Protein AF-A0A3N4L565-F1 (afdb_monomer_lite)

pLDDT: mean 84.82, std 12.58, range [43.88, 97.5]

Sequence (286 aa):
MDVDSCIVQYEELSQDIFKTSIWQQIPGKMVWDAWAGNAWFSGEELAEAVKEVVARNVSAEEMDALKRKGTPLENAGLLDTNREVCKTFVVSVRKATNVTVRFRSYPNSTGRTDACAIWEAARATSAAPLYFPVMTIAGEQYFDGGLTSNNPIFRVKDELEDGLNSPAPRCVVSIGTGRIDQATGERGPWKRFAKWITGGYGMVGWTLLALATDTEAKHLEILTDENNSRFRQNYYRFNVVGNIGSIGLDEWKKLPVMRKETAAYLKEEGTVKWIKECAEKLVVKK

Foldseek 3Di:
DDPVVVLVLCLVLLCQFLPQDPQNPPPCSLLVCLVVQHARTELVSLLVSVLVVQVVPQDPVNVVVCVVVVHDSSQAALADPDPPDDKDWAWWAFPVPRDIDIQTNAAFLVRDHDNGGPSLRVSQQDQQRNHYDWGADPNTTIHHRLLPPLPVVVVVVCCCVRGVVHPADLAAETEDQADEDPVPDDPPLLLVVLCVSPVHDDPSSVSSVSSLPVNVVVVVCCVPPPVNVSNNVRYDYHHQYHCSSSQDPSPSVCVVVSVVSVVVSCPDPVNVVVVVVRVVSVPDDD

Organism: NCBI:txid1392247

Secondary structure (DSSP, 8-state):
--HHHHHHHHHHHHHHHT---GGGGSTTHHHHHHHHT--SS-HHHHHHHHHHHHHHH--HHHHHHHHHTT--GGG-BS----SSSPP-EEEEEETTTTEEEEEESS--TTS-----BHHHHHHHHT--TTTSPPEEETTEEEEETHHHHSSTHHHHHHIIIIIS-PPPPS-EEEE-S-B--TTT--SHHHHHHHHHHHTS--HHHHHHHHHHHHHHHHHHHHHH-GGGHHHHTTEEEE--BSGGGGS-TT-GGGHHHHHHHHHHHTTSHHHHHHHHHHHHHHH---

Structure (mmCIF, N/CA/C/O backbone):
data_AF-A0A3N4L565-F1
#
_entry.id   AF-A0A3N4L565-F1
#
loop_
_atom_site.group_PDB
_atom_site.id
_atom_site.type_symbol
_atom_site.label_atom_id
_atom_site.label_alt_id
_atom_site.label_comp_id
_atom_site.label_asym_id
_atom_site.label_entity_id
_atom_site.label_seq_id
_atom_site.pdbx_PDB_ins_code
_atom_site.Cartn_x
_atom_site.Cartn_y
_atom_site.Cartn_z
_atom_site.occupancy
_atom_site.B_iso_or_equiv
_atom_site.auth_seq_id
_atom_site.auth_comp_id
_atom_site.auth_asym_id
_atom_site.auth_atom_id
_atom_site.pdbx_PDB_model_num
ATOM 1 N N . MET A 1 1 ? -11.011 -12.298 -2.171 1.00 86.06 1 MET A N 1
ATOM 2 C CA . MET A 1 1 ? -10.971 -11.736 -3.535 1.00 86.06 1 MET A CA 1
ATOM 3 C C . MET A 1 1 ? -9.751 -12.267 -4.275 1.00 86.06 1 MET A C 1
ATOM 5 O O . MET A 1 1 ? -8.678 -12.292 -3.680 1.00 86.06 1 MET A O 1
ATOM 9 N N . ASP A 1 2 ? -9.911 -12.727 -5.517 1.00 90.69 2 ASP A N 1
ATOM 10 C CA . ASP A 1 2 ? -8.789 -13.090 -6.398 1.00 90.69 2 ASP A CA 1
ATOM 11 C C . ASP A 1 2 ? -8.258 -11.876 -7.187 1.00 90.69 2 ASP A C 1
ATOM 13 O O . ASP A 1 2 ? -8.795 -10.772 -7.089 1.00 90.69 2 ASP A O 1
ATOM 17 N N . VAL A 1 3 ? -7.169 -12.067 -7.938 1.00 91.38 3 VAL A N 1
ATOM 18 C CA . VAL A 1 3 ? -6.475 -10.981 -8.654 1.00 91.38 3 VAL A CA 1
ATOM 19 C C . VAL A 1 3 ? -7.352 -10.354 -9.741 1.00 91.38 3 VAL A C 1
ATOM 21 O O . VAL A 1 3 ? -7.376 -9.130 -9.856 1.00 91.38 3 VAL A O 1
ATOM 24 N N . ASP A 1 4 ? -8.087 -11.159 -10.508 1.00 92.94 4 ASP A N 1
ATOM 25 C CA . ASP A 1 4 ? -8.939 -10.656 -11.590 1.00 92.94 4 ASP A CA 1
ATOM 26 C C . ASP A 1 4 ? -10.086 -9.809 -11.029 1.00 92.94 4 ASP A C 1
ATOM 28 O O . ASP A 1 4 ? -10.363 -8.713 -11.522 1.00 92.94 4 ASP A O 1
ATOM 32 N N . SER A 1 5 ? -10.681 -10.258 -9.922 1.00 91.69 5 SER A N 1
ATOM 33 C CA . SER A 1 5 ? -11.687 -9.498 -9.186 1.00 91.69 5 SER A CA 1
ATOM 34 C C . SER A 1 5 ? -11.123 -8.179 -8.654 1.00 91.69 5 SER A C 1
ATOM 36 O O . SER A 1 5 ? -11.787 -7.153 -8.769 1.00 91.69 5 SER A O 1
ATOM 38 N N . CYS A 1 6 ? -9.890 -8.159 -8.129 1.00 92.62 6 CYS A N 1
ATOM 39 C CA . CYS A 1 6 ? -9.237 -6.915 -7.702 1.00 92.62 6 CYS A CA 1
ATOM 40 C C . CYS A 1 6 ? -9.091 -5.910 -8.855 1.00 92.62 6 CYS A C 1
ATOM 42 O O . CYS A 1 6 ? -9.282 -4.715 -8.641 1.00 92.62 6 CYS A O 1
ATOM 44 N N . ILE A 1 7 ? -8.747 -6.377 -10.062 1.00 91.94 7 ILE A N 1
ATOM 45 C CA . ILE A 1 7 ? -8.603 -5.514 -11.244 1.00 91.94 7 ILE A CA 1
ATOM 46 C C . ILE A 1 7 ? -9.951 -4.884 -11.597 1.00 91.94 7 ILE A C 1
ATOM 48 O O . ILE A 1 7 ? -10.028 -3.666 -11.727 1.00 91.94 7 ILE A O 1
ATOM 52 N N . VAL A 1 8 ? -11.012 -5.691 -11.681 1.00 91.50 8 VAL A N 1
ATOM 53 C CA . VAL A 1 8 ? -12.368 -5.202 -11.978 1.00 91.50 8 VAL A CA 1
ATOM 54 C C . VAL A 1 8 ? -12.833 -4.199 -10.921 1.00 91.50 8 VAL A C 1
ATOM 56 O O . VAL A 1 8 ? -13.274 -3.108 -11.272 1.00 91.50 8 VAL A O 1
ATOM 59 N N . GLN A 1 9 ? -12.661 -4.517 -9.632 1.00 91.06 9 GLN A N 1
ATOM 60 C CA . GLN A 1 9 ? -13.013 -3.590 -8.553 1.00 91.06 9 GLN A CA 1
ATOM 61 C C . GLN A 1 9 ? -12.225 -2.280 -8.660 1.00 91.06 9 GLN A C 1
ATOM 63 O O . GLN A 1 9 ? -12.801 -1.210 -8.512 1.00 91.06 9 GLN A O 1
ATOM 68 N N . TYR A 1 10 ? -10.925 -2.320 -8.965 1.00 91.50 10 TYR A N 1
ATOM 69 C CA . TYR A 1 10 ? -10.151 -1.091 -9.153 1.00 91.50 10 TYR A CA 1
ATOM 70 C C . TYR A 1 10 ? -10.689 -0.234 -10.310 1.00 91.50 10 TYR A C 1
ATOM 72 O O . TYR A 1 10 ? -10.767 0.987 -10.182 1.00 91.50 10 TYR A O 1
ATOM 80 N N . GLU A 1 11 ? -11.081 -0.843 -11.431 1.00 91.19 11 GLU A N 1
ATOM 81 C CA . GLU A 1 11 ? -11.649 -0.113 -12.571 1.00 91.19 11 GLU A CA 1
ATOM 82 C C . GLU A 1 11 ? -12.958 0.598 -12.238 1.00 91.19 11 GLU A C 1
ATOM 84 O O . GLU A 1 11 ? -13.175 1.713 -12.709 1.00 91.19 11 GLU A O 1
ATOM 89 N N . GLU A 1 12 ? -13.817 -0.029 -11.439 1.00 89.75 12 GLU A N 1
ATOM 90 C CA . GLU A 1 12 ? -15.070 0.570 -10.981 1.00 89.75 12 GLU A CA 1
ATOM 91 C C . GLU A 1 12 ? -14.786 1.690 -9.973 1.00 89.75 12 GLU A C 1
ATOM 93 O O . GLU A 1 12 ? -15.132 2.848 -10.201 1.00 89.75 12 GLU A O 1
ATOM 98 N N . LEU A 1 13 ? -14.053 1.376 -8.905 1.00 90.88 13 LEU A N 1
ATOM 99 C CA . LEU A 1 13 ? -13.825 2.295 -7.791 1.00 90.88 13 LEU A CA 1
ATOM 100 C C . LEU A 1 13 ? -13.006 3.522 -8.186 1.00 90.88 13 LEU A C 1
ATOM 102 O O . LEU A 1 13 ? -13.270 4.620 -7.703 1.00 90.88 13 LEU A O 1
ATOM 106 N N . SER A 1 14 ? -12.008 3.366 -9.059 1.00 90.31 14 SER A N 1
ATOM 107 C CA . SER A 1 14 ? -11.164 4.490 -9.486 1.00 90.31 14 SER A CA 1
ATOM 108 C C . SER A 1 14 ? -11.961 5.579 -10.209 1.00 90.31 14 SER A C 1
ATOM 110 O O . SER A 1 14 ? -11.603 6.752 -10.114 1.00 90.31 14 SER A O 1
ATOM 112 N N . GLN A 1 15 ? -13.060 5.219 -10.880 1.00 88.88 15 GLN A N 1
ATOM 113 C CA . GLN A 1 15 ? -13.949 6.179 -11.535 1.00 88.88 15 GLN A CA 1
ATOM 114 C C . GLN A 1 15 ? -14.709 7.031 -10.533 1.00 88.88 15 GLN A C 1
ATOM 116 O O . GLN A 1 15 ? -14.844 8.234 -10.752 1.00 88.88 15 GLN A O 1
ATOM 121 N N . ASP A 1 16 ? -15.183 6.407 -9.458 1.00 86.62 16 ASP A N 1
ATOM 122 C CA . ASP A 1 16 ? -15.975 7.066 -8.427 1.00 86.62 16 ASP A CA 1
ATOM 123 C C . ASP A 1 16 ? -15.087 7.896 -7.498 1.00 86.62 16 ASP A C 1
ATOM 125 O O . ASP A 1 16 ? -15.366 9.070 -7.278 1.00 86.62 16 ASP A O 1
ATOM 129 N N . ILE A 1 17 ? -13.959 7.336 -7.049 1.00 89.88 17 ILE A N 1
ATOM 130 C CA . ILE A 1 17 ? -13.013 7.988 -6.129 1.00 89.88 17 ILE A CA 1
ATOM 131 C C . ILE A 1 17 ? -12.347 9.214 -6.765 1.00 89.88 17 ILE A C 1
ATOM 133 O O . ILE A 1 17 ? -12.164 10.241 -6.112 1.00 89.88 17 ILE A O 1
ATOM 137 N N . PHE A 1 18 ? -11.947 9.113 -8.036 1.00 88.12 18 PHE A N 1
ATOM 138 C CA . PHE A 1 18 ? -11.262 10.195 -8.751 1.00 88.12 18 PHE A CA 1
ATOM 139 C C . PHE A 1 18 ? -12.203 10.967 -9.679 1.00 88.12 18 PHE A C 1
ATOM 141 O O . PHE A 1 18 ? -11.780 11.591 -10.664 1.00 88.12 18 PHE A O 1
ATOM 148 N N . LYS A 1 19 ? -13.505 10.932 -9.390 1.00 80.94 19 LYS A N 1
ATOM 149 C CA . LYS A 1 19 ? -14.489 11.705 -10.132 1.00 80.94 19 LYS A CA 1
ATOM 150 C C . LYS A 1 19 ? -14.284 13.185 -9.847 1.00 80.94 19 LYS A C 1
ATOM 152 O O . LYS A 1 19 ? -14.576 13.685 -8.767 1.00 80.94 19 LYS A O 1
ATOM 157 N N . THR A 1 20 ? -13.816 13.923 -10.846 1.00 67.69 20 THR A N 1
ATOM 158 C CA . THR A 1 20 ? -13.691 15.374 -10.708 1.00 67.69 20 THR A CA 1
ATOM 159 C C . THR A 1 20 ? -15.065 16.032 -10.753 1.00 67.69 20 THR A C 1
ATOM 161 O O . THR A 1 20 ? -15.820 15.880 -11.718 1.00 67.69 20 THR A O 1
ATOM 164 N N . SER A 1 21 ? -15.387 16.802 -9.714 1.00 63.22 21 SER A N 1
ATOM 165 C CA . SER A 1 21 ? -16.557 17.682 -9.713 1.00 63.22 21 SER A CA 1
ATOM 166 C C . SER A 1 21 ? -16.455 18.698 -10.858 1.00 63.22 21 SER A C 1
ATOM 168 O O . SER A 1 21 ? -15.356 19.120 -11.221 1.00 63.22 21 SER A O 1
ATOM 170 N N . ILE A 1 22 ? -17.591 19.156 -11.402 1.00 59.25 22 ILE A N 1
ATOM 171 C CA . ILE A 1 22 ? -17.639 20.213 -12.437 1.00 59.25 22 ILE A CA 1
ATOM 172 C C . ILE A 1 22 ? -16.808 21.438 -12.017 1.00 59.25 22 ILE A C 1
ATOM 174 O O . ILE A 1 22 ? -16.129 22.050 -12.837 1.00 59.25 22 ILE A O 1
ATOM 178 N N . TRP A 1 23 ? -16.791 21.754 -10.721 1.00 54.88 23 TRP A N 1
ATOM 179 C CA . TRP A 1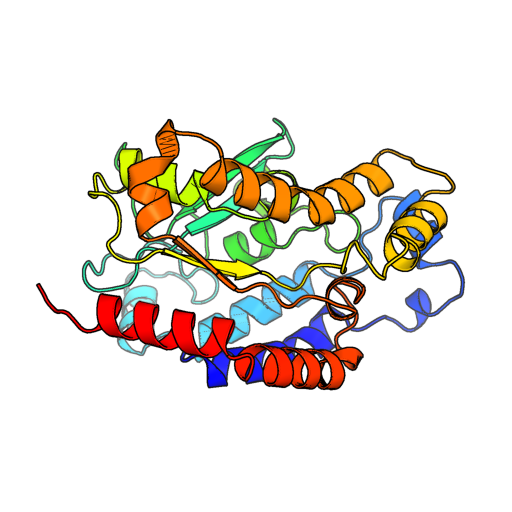 23 ? -16.018 22.865 -10.168 1.00 54.88 23 TRP A CA 1
ATOM 180 C C . TRP A 1 23 ? -14.502 22.649 -10.227 1.00 54.88 23 TRP A C 1
ATOM 182 O O . TRP A 1 23 ? -13.759 23.613 -10.378 1.00 54.88 23 TRP A O 1
ATOM 192 N N . GLN A 1 24 ? -14.031 21.403 -10.152 1.00 64.75 24 GLN A N 1
ATOM 193 C CA . GLN A 1 24 ? -12.607 21.050 -10.241 1.00 64.75 24 GLN A CA 1
ATOM 194 C C . GLN A 1 24 ? -12.081 21.077 -11.678 1.00 64.75 24 GLN A C 1
ATOM 196 O O . GLN A 1 24 ? -10.875 21.176 -11.884 1.00 64.75 24 GLN A O 1
ATOM 201 N N . GLN A 1 25 ? -12.976 21.058 -12.669 1.00 64.94 25 GLN A N 1
ATOM 202 C CA . GLN A 1 25 ? -12.631 21.215 -14.085 1.00 64.94 25 GLN A CA 1
ATOM 203 C C . GLN A 1 25 ? -12.365 22.683 -14.469 1.00 64.94 25 GLN A C 1
ATOM 205 O O . GLN A 1 25 ? -11.908 22.954 -15.580 1.00 64.94 25 GLN A O 1
ATOM 210 N N . ILE A 1 26 ? -12.618 23.638 -13.562 1.00 73.38 26 ILE A N 1
ATOM 211 C CA . ILE A 1 26 ? -12.289 25.052 -13.771 1.00 73.38 26 ILE A CA 1
ATOM 212 C C . ILE A 1 26 ? -10.758 25.215 -13.820 1.00 73.38 26 ILE A C 1
ATOM 214 O O . ILE A 1 26 ? -10.071 24.807 -12.874 1.00 73.38 26 ILE A O 1
ATOM 218 N N . PRO A 1 27 ? -10.202 25.855 -14.870 1.00 72.81 27 PRO A N 1
ATOM 219 C CA . PRO A 1 27 ? -8.767 26.095 -14.975 1.00 72.81 27 PRO A CA 1
ATOM 220 C C . PRO A 1 27 ? -8.208 26.777 -13.719 1.00 72.81 27 PRO A C 1
ATOM 222 O O . PRO A 1 27 ? -8.651 27.855 -13.334 1.00 72.81 27 PRO A O 1
ATOM 225 N N . GLY A 1 28 ? -7.230 26.141 -13.069 1.00 70.94 28 GLY A N 1
ATOM 226 C CA . GLY A 1 28 ? -6.570 26.672 -11.872 1.00 70.94 28 GLY A CA 1
ATOM 227 C C . GLY A 1 28 ? -7.247 26.352 -10.532 1.00 70.94 28 GLY A C 1
ATOM 228 O O . GLY A 1 28 ? -6.640 26.624 -9.499 1.00 70.94 28 GLY A O 1
ATOM 229 N N . LYS A 1 29 ? -8.434 25.720 -10.500 1.00 76.44 29 LYS A N 1
ATOM 230 C CA . LYS A 1 29 ? -9.114 25.376 -9.234 1.00 76.44 29 LYS A CA 1
ATOM 231 C C . LYS A 1 29 ? -8.286 24.448 -8.349 1.00 76.44 29 LYS A C 1
ATOM 233 O O . LYS A 1 29 ? -8.125 24.741 -7.173 1.00 76.44 29 LYS A O 1
ATOM 238 N N . MET A 1 30 ? -7.708 23.385 -8.908 1.00 75.00 30 MET A N 1
ATOM 239 C CA . MET A 1 30 ? -6.865 22.450 -8.144 1.00 75.00 30 MET A CA 1
ATOM 240 C C . MET A 1 30 ? -5.614 23.124 -7.566 1.00 75.00 30 MET A C 1
ATOM 242 O O . MET A 1 30 ? -5.187 22.795 -6.461 1.00 75.00 30 MET A O 1
ATOM 246 N N . VAL A 1 31 ? -5.045 24.097 -8.287 1.00 71.44 31 VAL A N 1
ATOM 247 C CA . VAL A 1 31 ? -3.915 24.904 -7.797 1.00 71.44 31 VAL A CA 1
ATOM 248 C C . VAL A 1 31 ? -4.364 25.775 -6.627 1.00 71.44 31 VAL A C 1
ATOM 250 O O . VAL A 1 31 ? -3.674 25.856 -5.615 1.00 71.44 31 VAL A O 1
ATOM 253 N N . TRP A 1 32 ? -5.541 26.392 -6.743 1.00 72.50 32 TRP A N 1
ATOM 254 C CA . TRP A 1 32 ? -6.115 27.193 -5.670 1.00 72.50 32 TRP A CA 1
ATOM 255 C C . TRP A 1 32 ? -6.469 26.351 -4.440 1.00 72.50 32 TRP A C 1
ATOM 257 O O . TRP A 1 32 ? -6.165 26.759 -3.325 1.00 72.50 32 TRP A O 1
ATOM 267 N N . ASP A 1 33 ? -7.022 25.152 -4.631 1.00 79.00 33 ASP A N 1
ATOM 268 C CA . ASP A 1 33 ? -7.301 24.203 -3.550 1.00 79.00 33 ASP A CA 1
ATOM 269 C C . ASP A 1 33 ? -6.024 23.758 -2.848 1.00 79.00 33 ASP A C 1
ATOM 271 O O . ASP A 1 33 ? -5.957 23.813 -1.624 1.00 79.00 33 ASP A O 1
ATOM 275 N N . ALA A 1 34 ? -4.979 23.422 -3.607 1.00 74.12 34 ALA A N 1
ATOM 276 C CA . ALA A 1 34 ? -3.683 23.083 -3.036 1.00 74.12 34 ALA A CA 1
ATOM 277 C C . ALA A 1 34 ? -3.083 24.251 -2.234 1.00 74.12 34 ALA A C 1
ATOM 279 O O . ALA A 1 34 ? -2.541 24.033 -1.151 1.00 74.12 34 ALA A O 1
ATOM 280 N N . TRP A 1 35 ? -3.209 25.490 -2.725 1.00 72.50 35 TRP A N 1
ATOM 281 C CA . TRP A 1 35 ? -2.777 26.691 -2.001 1.00 72.50 35 TRP A CA 1
ATOM 282 C C . TRP A 1 35 ? -3.603 26.941 -0.731 1.00 72.50 35 TRP A C 1
ATOM 284 O O . TRP A 1 35 ? -3.046 27.310 0.301 1.00 72.50 35 TRP A O 1
ATOM 294 N N . ALA A 1 36 ? -4.912 26.693 -0.786 1.00 77.00 36 ALA A N 1
ATOM 295 C CA . ALA A 1 36 ? -5.822 26.801 0.351 1.00 77.00 36 ALA A CA 1
ATOM 296 C C . ALA A 1 36 ? -5.723 25.612 1.330 1.00 77.00 36 ALA A C 1
ATOM 298 O O . ALA A 1 36 ? -6.360 25.636 2.381 1.00 77.00 36 ALA A O 1
ATOM 299 N N . GLY A 1 37 ? -4.939 24.578 1.005 1.00 73.31 37 GLY A N 1
ATOM 300 C CA . GLY A 1 37 ? -4.804 23.361 1.809 1.00 73.31 37 GLY A CA 1
ATOM 301 C C . GLY A 1 37 ? -5.994 22.398 1.713 1.00 73.31 37 GLY A C 1
ATOM 302 O O . GLY A 1 37 ? -6.100 21.485 2.531 1.00 73.31 37 GLY A O 1
ATOM 303 N N . ASN A 1 38 ? -6.876 22.581 0.730 1.00 82.44 38 ASN A N 1
ATOM 304 C CA . ASN A 1 38 ? -8.004 21.695 0.466 1.00 82.44 38 ASN A CA 1
ATOM 305 C C . ASN A 1 38 ? -7.554 20.466 -0.333 1.00 82.44 38 ASN A C 1
ATOM 307 O O . ASN A 1 38 ? -6.764 20.575 -1.273 1.00 82.44 38 ASN A O 1
ATOM 311 N N . ALA A 1 39 ? -8.095 19.300 0.021 1.00 86.44 39 ALA A N 1
ATOM 312 C CA . ALA A 1 39 ? -7.905 18.078 -0.751 1.00 86.44 39 ALA A CA 1
ATOM 313 C C . ALA A 1 39 ? -8.694 18.123 -2.072 1.00 86.44 39 ALA A C 1
ATOM 315 O O . ALA A 1 39 ? -9.758 18.739 -2.156 1.00 86.44 39 ALA A O 1
ATOM 316 N N . TRP A 1 40 ? -8.174 17.457 -3.100 1.00 86.31 40 TRP A N 1
ATOM 317 C CA . TRP A 1 40 ? -8.783 17.363 -4.424 1.00 86.31 40 TRP A CA 1
ATOM 318 C C . TRP A 1 40 ? -9.877 16.303 -4.505 1.00 86.31 40 TRP A C 1
ATOM 320 O O . TRP A 1 40 ? -10.756 16.417 -5.347 1.00 86.31 40 TRP A O 1
ATOM 330 N N . PHE A 1 41 ? -9.861 15.295 -3.645 1.00 89.94 41 PHE A N 1
ATOM 331 C CA . PHE A 1 41 ? -10.824 14.200 -3.659 1.00 89.94 41 PHE A CA 1
ATOM 332 C C . PHE A 1 41 ? -11.395 13.970 -2.258 1.00 89.94 41 PHE A C 1
ATOM 334 O O . PHE A 1 41 ? -10.765 14.296 -1.243 1.00 89.94 41 PHE A O 1
ATOM 341 N N . SER A 1 42 ? -12.617 13.435 -2.197 1.00 91.94 42 SER A N 1
ATOM 342 C CA . SER A 1 42 ? -13.299 13.164 -0.931 1.00 91.94 42 SER A CA 1
ATOM 343 C C . SER A 1 42 ? -12.673 11.958 -0.232 1.00 91.94 42 SER A C 1
ATOM 345 O O . SER A 1 42 ? -12.463 10.897 -0.822 1.00 91.94 42 SER A O 1
ATOM 347 N N . GLY A 1 43 ? -12.380 12.113 1.061 1.00 92.56 43 GLY A N 1
ATOM 348 C CA . GLY A 1 43 ? -11.959 10.986 1.892 1.00 92.56 43 GLY A CA 1
ATOM 349 C C . GLY A 1 43 ? -13.120 10.049 2.226 1.00 92.56 43 GLY A C 1
ATOM 350 O O . GLY A 1 43 ? -12.887 8.873 2.491 1.00 92.56 43 GLY A O 1
ATOM 351 N N . GLU A 1 44 ? -14.345 10.570 2.215 1.00 93.19 44 GLU A N 1
ATOM 352 C CA . GLU A 1 44 ? -15.591 9.849 2.451 1.00 93.19 44 GLU A CA 1
ATOM 353 C C . GLU A 1 44 ? -15.933 8.939 1.269 1.00 93.19 44 GLU A C 1
ATOM 355 O O . GLU A 1 44 ? -16.222 7.770 1.490 1.00 93.19 44 GLU A O 1
ATOM 360 N N . GLU A 1 45 ? -15.813 9.417 0.025 1.00 93.44 45 GLU A N 1
ATOM 361 C CA . GLU A 1 45 ? -16.021 8.583 -1.173 1.00 93.44 45 GLU A CA 1
ATOM 362 C C . GLU A 1 45 ? -15.057 7.387 -1.194 1.00 93.44 45 GLU A C 1
ATOM 364 O O . GLU A 1 45 ? -15.477 6.252 -1.415 1.00 93.44 45 GLU A O 1
ATOM 369 N N . LEU A 1 46 ? -13.778 7.609 -0.865 1.00 94.12 46 LEU A N 1
ATOM 370 C CA . LEU A 1 46 ? -12.805 6.524 -0.708 1.00 94.12 46 LEU A CA 1
ATOM 371 C C . LEU A 1 46 ? -13.161 5.579 0.455 1.00 94.12 46 LEU A C 1
ATOM 373 O O . LEU A 1 46 ? -12.976 4.369 0.338 1.00 94.12 46 LEU A O 1
ATOM 377 N N . ALA A 1 47 ? -13.659 6.102 1.579 1.00 95.44 47 ALA A N 1
ATOM 378 C CA . ALA A 1 47 ? -14.067 5.278 2.715 1.00 95.44 47 ALA A CA 1
ATOM 379 C C . ALA A 1 47 ? -15.252 4.367 2.361 1.00 95.44 47 ALA A C 1
ATOM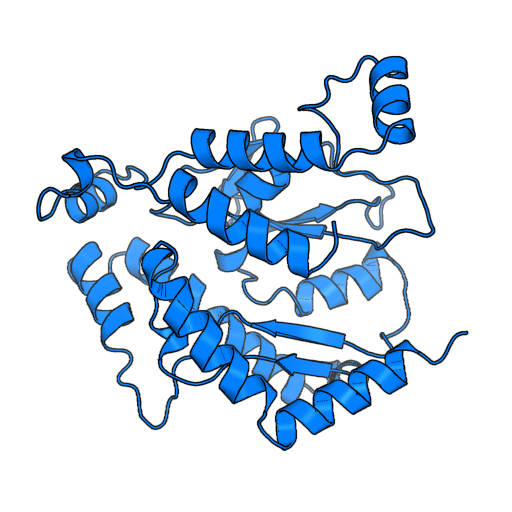 381 O O . ALA A 1 47 ? -15.188 3.165 2.616 1.00 95.44 47 ALA A O 1
ATOM 382 N N . GLU A 1 48 ? -16.298 4.920 1.748 1.00 94.88 48 GLU A N 1
ATOM 383 C CA . GLU A 1 48 ? -17.489 4.170 1.341 1.00 94.88 48 GLU A CA 1
ATOM 384 C C . GLU A 1 48 ? -17.155 3.130 0.265 1.00 94.88 48 GLU A C 1
ATOM 386 O O . GLU A 1 48 ? -17.531 1.968 0.411 1.00 94.88 48 GLU A O 1
ATOM 391 N N . ALA A 1 49 ? -16.327 3.484 -0.724 1.00 93.94 49 ALA A N 1
ATOM 392 C CA . ALA A 1 49 ? -15.794 2.541 -1.706 1.00 93.94 49 ALA A CA 1
ATOM 393 C C . ALA A 1 49 ? -15.133 1.316 -1.047 1.00 93.94 49 ALA A C 1
ATOM 395 O O . ALA A 1 49 ? -15.411 0.171 -1.409 1.00 93.94 49 ALA A O 1
ATOM 396 N N . VAL A 1 50 ? -14.275 1.529 -0.041 1.00 94.56 50 VAL A N 1
ATOM 397 C CA . VAL A 1 50 ? -13.623 0.416 0.666 1.00 94.56 50 VAL A CA 1
ATOM 398 C C . VAL A 1 50 ? -14.623 -0.381 1.505 1.00 94.56 50 VAL A C 1
ATOM 400 O O . VAL A 1 50 ? -14.556 -1.612 1.512 1.00 94.56 50 VAL A O 1
ATOM 403 N N . LYS A 1 51 ? -15.561 0.279 2.196 1.00 95.19 51 LYS A N 1
ATOM 404 C CA . LYS A 1 51 ? -16.611 -0.408 2.966 1.00 95.19 51 LYS A CA 1
ATOM 405 C C . LYS A 1 51 ? -17.458 -1.315 2.077 1.00 95.19 51 LYS A C 1
ATOM 407 O O . LYS A 1 51 ? -17.746 -2.441 2.477 1.00 95.19 51 LYS A O 1
ATOM 412 N N . GLU A 1 52 ? -17.804 -0.873 0.870 1.00 93.38 52 GLU A N 1
ATOM 413 C CA . GLU A 1 52 ? -18.526 -1.697 -0.099 1.00 93.38 52 GLU A CA 1
ATOM 414 C C . GLU A 1 52 ? -17.721 -2.927 -0.527 1.00 93.38 52 GLU A C 1
ATOM 416 O O . GLU A 1 52 ? -18.261 -4.035 -0.551 1.00 93.38 52 GLU A O 1
ATOM 421 N N . VAL A 1 53 ? -16.424 -2.769 -0.817 1.00 93.06 53 VAL A N 1
ATOM 422 C CA . VAL A 1 53 ? -15.548 -3.906 -1.151 1.00 93.06 53 VAL A CA 1
ATOM 423 C C . VAL A 1 53 ? -15.503 -4.909 -0.008 1.00 93.06 53 VAL A C 1
ATOM 425 O O . VAL A 1 53 ? -15.630 -6.110 -0.255 1.00 93.06 53 VAL A O 1
ATOM 428 N N . VAL A 1 54 ? -15.348 -4.436 1.232 1.00 93.38 54 VAL A N 1
ATOM 429 C CA . VAL A 1 54 ? -15.377 -5.297 2.419 1.00 93.38 54 VAL A CA 1
ATOM 430 C C . VAL A 1 54 ? -16.714 -6.025 2.476 1.00 93.38 54 VAL A C 1
ATOM 432 O O . VAL A 1 54 ? -16.727 -7.251 2.475 1.00 93.38 54 VAL A O 1
ATOM 435 N N . ALA A 1 55 ? -17.834 -5.304 2.413 1.00 93.06 55 ALA A N 1
ATOM 436 C CA . ALA A 1 55 ? -19.167 -5.887 2.517 1.00 93.06 55 ALA A CA 1
ATOM 437 C C . ALA A 1 55 ? -19.461 -6.963 1.459 1.00 93.06 55 ALA A C 1
ATOM 439 O O . ALA A 1 55 ? -20.129 -7.948 1.763 1.00 93.06 55 ALA A O 1
ATOM 440 N N . ARG A 1 56 ? -18.932 -6.810 0.239 1.00 91.31 56 ARG A N 1
ATOM 441 C CA . ARG A 1 56 ? -19.066 -7.798 -0.847 1.00 91.31 56 ARG A CA 1
ATOM 442 C C . ARG A 1 56 ? -18.184 -9.039 -0.659 1.00 91.31 56 ARG A C 1
ATOM 444 O O . ARG A 1 56 ? -18.453 -10.056 -1.291 1.00 91.31 56 ARG A O 1
ATOM 451 N N . ASN A 1 57 ? -17.128 -8.959 0.155 1.00 90.38 57 ASN A N 1
ATOM 452 C CA . ASN A 1 57 ? -16.114 -10.011 0.293 1.00 90.38 57 ASN A CA 1
ATOM 453 C C . ASN A 1 57 ? -16.085 -10.700 1.665 1.00 90.38 57 ASN A C 1
ATOM 455 O O . ASN A 1 57 ? -15.372 -11.693 1.801 1.00 90.38 57 ASN A O 1
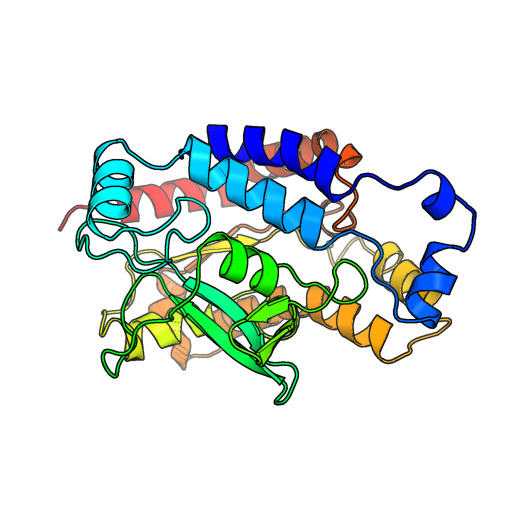ATOM 459 N N . VAL A 1 58 ? -16.825 -10.208 2.662 1.00 89.50 58 VAL A N 1
ATOM 460 C CA . VAL A 1 58 ? -16.943 -10.891 3.959 1.00 89.50 58 VAL A CA 1
ATOM 461 C C . VAL A 1 58 ? -17.715 -12.204 3.782 1.00 89.50 58 VAL A C 1
ATOM 463 O O . VAL A 1 58 ? -18.807 -12.227 3.213 1.00 89.50 58 VAL A O 1
ATOM 466 N N . SER A 1 59 ? -17.153 -13.306 4.279 1.00 89.81 59 SER A N 1
ATOM 467 C CA . SER A 1 59 ? -17.791 -14.628 4.270 1.00 89.81 59 SER A CA 1
ATOM 468 C C . SER A 1 59 ? -19.008 -14.695 5.202 1.00 89.81 59 SER A C 1
ATOM 470 O O . SER A 1 59 ? -19.173 -13.879 6.113 1.00 89.81 59 SER A O 1
ATOM 472 N N . ALA A 1 60 ? -19.873 -15.696 5.015 1.00 91.31 60 ALA A N 1
ATOM 473 C CA . ALA A 1 60 ? -21.027 -15.897 5.893 1.00 91.31 60 ALA A CA 1
ATOM 474 C C . ALA A 1 60 ? -20.590 -16.151 7.349 1.00 91.31 60 ALA A C 1
ATOM 476 O O . ALA A 1 60 ? -21.190 -15.631 8.290 1.00 91.31 60 ALA A O 1
ATOM 477 N N . GLU A 1 61 ? -19.493 -16.887 7.529 1.00 90.06 61 GLU A N 1
ATOM 478 C CA . GLU A 1 61 ? -18.899 -17.205 8.823 1.00 90.06 61 GLU A CA 1
ATOM 479 C C . GLU A 1 61 ? -18.374 -15.953 9.538 1.00 90.06 61 GLU A C 1
ATOM 481 O O . GLU A 1 61 ? -18.603 -15.773 10.740 1.00 90.06 61 GLU A O 1
ATOM 486 N N . GLU A 1 62 ? -17.693 -15.064 8.811 1.00 90.19 62 GLU A N 1
ATOM 487 C CA . GLU A 1 62 ? -17.216 -13.782 9.338 1.00 90.19 62 GLU A CA 1
ATOM 488 C C . GLU A 1 62 ? -18.384 -12.842 9.658 1.00 90.19 62 GLU A C 1
ATOM 490 O O . GLU A 1 62 ? -18.401 -12.234 10.731 1.00 90.19 62 GLU A O 1
ATOM 495 N N . MET A 1 63 ? -19.400 -12.779 8.791 1.00 91.81 63 MET A N 1
ATOM 496 C CA . MET A 1 63 ? -20.629 -12.018 9.037 1.00 91.81 63 MET A CA 1
ATOM 497 C C . MET A 1 63 ? -21.318 -12.461 10.333 1.00 91.81 63 MET A C 1
ATOM 499 O O . MET A 1 63 ? -21.709 -11.626 11.153 1.00 91.81 63 MET A O 1
ATOM 503 N N . ASP A 1 64 ? -21.445 -13.766 10.561 1.00 93.00 64 ASP A N 1
ATOM 504 C CA . ASP A 1 64 ? -22.047 -14.299 11.782 1.00 93.00 64 ASP A CA 1
ATOM 505 C C . ASP A 1 64 ? -21.149 -14.111 13.012 1.00 93.00 64 ASP A C 1
ATOM 507 O O . ASP A 1 64 ? -21.643 -13.900 14.125 1.00 93.00 64 ASP A O 1
ATOM 511 N N . ALA A 1 65 ? -19.824 -14.131 12.847 1.00 90.69 65 ALA A N 1
ATOM 512 C CA . ALA A 1 65 ? -18.892 -13.769 13.911 1.00 90.69 65 ALA A CA 1
ATOM 513 C C . ALA A 1 65 ? -19.025 -12.292 14.322 1.00 90.69 65 ALA A C 1
ATOM 515 O O . ALA A 1 65 ? -19.029 -12.001 15.521 1.00 90.69 65 ALA A O 1
ATOM 516 N N . LEU A 1 66 ? -19.182 -11.375 13.362 1.00 92.56 66 LEU A N 1
ATOM 517 C CA . LEU A 1 66 ? -19.419 -9.950 13.615 1.00 92.56 66 LEU A CA 1
ATOM 518 C C . LEU A 1 66 ? -20.747 -9.728 14.348 1.00 92.56 66 LEU A C 1
ATOM 520 O O . LEU A 1 66 ? -20.767 -9.070 15.391 1.00 92.56 66 LEU A O 1
ATOM 524 N N . LYS A 1 67 ? -21.834 -10.366 13.886 1.00 93.81 67 LYS A N 1
ATOM 525 C CA . LYS A 1 67 ? -23.152 -10.306 14.546 1.00 93.81 67 LYS A CA 1
ATOM 526 C C . LYS A 1 67 ? -23.099 -10.793 15.992 1.00 93.81 67 LYS A C 1
ATOM 528 O O . LYS A 1 67 ? -23.609 -10.114 16.878 1.00 93.81 67 LYS A O 1
ATOM 533 N N . ARG A 1 68 ? -22.448 -11.935 16.256 1.00 94.25 68 ARG A N 1
ATOM 534 C CA . ARG A 1 68 ? -22.293 -12.470 17.624 1.00 94.25 68 ARG A CA 1
ATOM 535 C C . ARG A 1 68 ? -21.525 -11.527 18.549 1.00 94.25 68 ARG A C 1
ATOM 537 O O . ARG A 1 68 ? -21.804 -11.497 19.742 1.00 94.25 68 ARG A O 1
ATOM 544 N N . LYS A 1 69 ? -20.571 -10.765 18.009 1.00 91.19 69 LYS A N 1
ATOM 545 C CA . LYS A 1 69 ? -19.814 -9.740 18.744 1.00 91.19 69 LYS A CA 1
ATOM 546 C C . LYS A 1 69 ? -20.554 -8.399 18.851 1.00 91.19 69 LYS A C 1
ATOM 548 O O . LYS A 1 69 ? -20.039 -7.488 19.491 1.00 91.19 69 LYS A O 1
ATOM 553 N N . GLY A 1 70 ? -21.721 -8.253 18.216 1.00 93.88 70 GLY A N 1
ATOM 554 C CA . GLY A 1 70 ? -22.437 -6.978 18.124 1.00 93.88 70 GLY A CA 1
ATOM 555 C C . GLY A 1 70 ? -21.672 -5.909 17.337 1.00 93.88 70 GLY A C 1
ATOM 556 O O . GLY A 1 70 ? -21.891 -4.721 17.547 1.00 93.88 70 GLY A O 1
ATOM 557 N N . THR A 1 71 ? -20.740 -6.311 16.469 1.00 92.56 71 THR A N 1
ATOM 558 C CA . THR A 1 71 ? -19.916 -5.397 15.671 1.00 92.56 71 THR A CA 1
ATOM 559 C C . THR A 1 71 ? -20.595 -5.143 14.321 1.00 92.56 71 THR A C 1
ATOM 561 O O . THR A 1 71 ? -20.840 -6.107 13.592 1.00 92.56 71 THR A O 1
ATOM 564 N N . PRO A 1 72 ? -20.908 -3.884 13.958 1.00 93.62 72 PRO A N 1
ATOM 565 C CA . PRO A 1 72 ? -21.387 -3.552 12.617 1.00 93.62 72 PRO A CA 1
ATOM 566 C C . PRO A 1 72 ? -20.381 -3.975 11.540 1.00 93.62 72 PRO A C 1
ATOM 568 O O . PRO A 1 72 ? -19.176 -3.911 11.769 1.00 93.62 72 PRO A O 1
ATOM 571 N N . LEU A 1 73 ? -20.866 -4.354 10.354 1.00 92.44 73 LEU A N 1
ATOM 572 C CA . LEU A 1 73 ? -20.017 -4.790 9.235 1.00 92.44 73 LEU A CA 1
ATOM 573 C C . LEU A 1 73 ? -18.978 -3.738 8.829 1.00 92.44 73 LEU A C 1
ATOM 575 O O . LEU A 1 73 ? -17.820 -4.068 8.600 1.00 92.44 73 LEU A O 1
ATOM 579 N N . GLU A 1 74 ? -19.368 -2.465 8.806 1.00 92.12 74 GLU A N 1
ATOM 580 C CA . GLU A 1 74 ? -18.448 -1.356 8.528 1.00 92.12 74 GLU A CA 1
ATOM 581 C C . GLU A 1 74 ? -17.304 -1.250 9.548 1.00 92.12 74 GLU A C 1
ATOM 583 O O . GLU A 1 74 ? -16.260 -0.694 9.241 1.00 92.12 74 GLU A O 1
ATOM 588 N N . ASN A 1 75 ? -17.461 -1.823 10.742 1.00 91.94 75 ASN A N 1
ATOM 589 C CA . ASN A 1 75 ? -16.443 -1.845 11.787 1.00 91.94 75 ASN A CA 1
ATOM 590 C C . ASN A 1 75 ? -15.723 -3.200 11.856 1.00 91.94 75 ASN A C 1
ATOM 592 O O . ASN A 1 75 ? -15.130 -3.535 12.884 1.00 91.94 75 ASN A O 1
ATOM 596 N N . ALA A 1 76 ? -15.767 -3.991 10.777 1.00 92.94 76 ALA A N 1
ATOM 597 C CA . ALA A 1 76 ? -14.940 -5.181 10.639 1.00 92.94 76 ALA A CA 1
ATOM 598 C C . ALA A 1 76 ? -13.459 -4.805 10.817 1.00 92.94 76 ALA A C 1
ATOM 600 O O . ALA A 1 76 ? -12.899 -4.008 10.060 1.00 92.94 76 ALA A O 1
ATOM 601 N N . GLY A 1 77 ? -12.849 -5.346 11.872 1.00 92.25 77 GLY A N 1
ATOM 602 C CA . GLY A 1 77 ? -11.470 -5.055 12.253 1.00 92.25 77 GLY A CA 1
ATOM 603 C C . GLY A 1 77 ? -10.447 -5.760 11.366 1.00 92.25 77 GLY A C 1
ATOM 604 O O . GLY A 1 77 ? -10.743 -6.784 10.760 1.00 92.25 77 GLY A O 1
ATOM 605 N N . LEU A 1 78 ? -9.216 -5.244 11.349 1.00 91.56 78 LEU A N 1
ATOM 606 C CA . LEU A 1 78 ? -8.097 -5.877 10.640 1.00 91.56 78 LEU A CA 1
ATOM 607 C C . LEU A 1 78 ? -7.690 -7.239 11.210 1.00 91.56 78 LEU A C 1
ATOM 609 O O . LEU A 1 78 ? -7.158 -8.067 10.476 1.00 91.56 78 LEU A O 1
ATOM 613 N N . LEU A 1 79 ? -7.845 -7.436 12.523 1.00 90.50 79 LEU A N 1
ATOM 614 C CA . LEU A 1 79 ? -7.318 -8.606 13.218 1.00 90.50 79 LEU A CA 1
ATOM 615 C C . LEU A 1 79 ? -7.934 -9.897 12.675 1.00 90.50 79 LEU A C 1
ATOM 617 O O . LEU A 1 79 ? -9.106 -10.180 12.920 1.00 90.50 79 LEU A O 1
ATOM 621 N N . ASP A 1 80 ? -7.089 -10.723 12.070 1.00 87.31 80 ASP A N 1
ATOM 622 C CA . ASP A 1 80 ? -7.448 -12.055 11.627 1.00 87.31 80 ASP A CA 1
ATOM 623 C C . ASP A 1 80 ? -6.850 -13.111 12.566 1.00 87.31 80 ASP A C 1
ATOM 625 O O . ASP A 1 80 ? -5.631 -13.302 12.689 1.00 87.31 80 ASP A O 1
ATOM 629 N N . THR A 1 81 ? -7.746 -13.795 13.277 1.00 81.81 81 THR A N 1
ATOM 630 C CA . THR A 1 81 ? -7.394 -14.855 14.226 1.00 81.81 81 THR A CA 1
ATOM 631 C C . THR A 1 81 ? -7.063 -16.181 13.548 1.00 81.81 81 THR A C 1
ATOM 633 O O . THR A 1 81 ? -6.505 -17.067 14.201 1.00 81.81 81 THR A O 1
ATOM 636 N N . ASN A 1 82 ? -7.380 -16.336 12.261 1.00 84.19 82 ASN A N 1
ATOM 637 C CA . ASN A 1 82 ? -6.992 -17.509 11.503 1.00 84.19 82 ASN A CA 1
ATOM 638 C C . ASN A 1 82 ? -5.462 -17.512 11.322 1.00 84.19 82 ASN A C 1
ATOM 640 O O . ASN A 1 82 ? -4.815 -16.510 11.002 1.00 84.19 82 ASN A O 1
ATOM 644 N N . ARG A 1 83 ? -4.833 -18.652 11.611 1.00 77.19 83 ARG A N 1
ATOM 645 C CA . ARG A 1 83 ? -3.379 -18.815 11.470 1.00 77.19 83 ARG A CA 1
ATOM 646 C C . ARG A 1 83 ? -2.969 -19.251 10.067 1.00 77.19 83 ARG A C 1
ATOM 648 O O . ARG A 1 83 ? -1.798 -19.112 9.736 1.00 77.19 83 ARG A O 1
ATOM 655 N N . GLU A 1 84 ? -3.911 -19.741 9.267 1.00 82.81 84 GLU A N 1
ATOM 656 C CA . GLU A 1 84 ? -3.666 -20.275 7.923 1.00 82.81 84 GLU A CA 1
ATOM 657 C C . GLU A 1 84 ? -3.818 -19.227 6.814 1.00 82.81 84 GLU A C 1
ATOM 659 O O . GLU A 1 84 ? -3.453 -19.472 5.667 1.00 82.81 84 GLU A O 1
ATOM 664 N N . VAL A 1 85 ? -4.322 -18.041 7.151 1.00 85.31 85 VAL A N 1
ATOM 665 C CA . VAL A 1 85 ? -4.442 -16.911 6.225 1.00 85.31 85 VAL A CA 1
ATOM 666 C C . VAL A 1 85 ? -3.158 -16.089 6.163 1.00 85.31 85 VAL A C 1
ATOM 668 O O . VAL A 1 85 ? -2.339 -16.071 7.090 1.00 85.31 85 VAL A O 1
ATOM 671 N N . CYS A 1 86 ? -3.003 -15.364 5.058 1.00 90.19 86 CYS A N 1
ATOM 672 C CA . CYS A 1 86 ? -1.875 -14.472 4.848 1.00 90.19 86 CYS A CA 1
ATOM 673 C C . CYS A 1 86 ? -1.841 -13.370 5.916 1.00 90.19 86 CYS A C 1
ATOM 675 O O . CYS A 1 86 ? -2.850 -12.735 6.212 1.00 90.19 86 CYS A O 1
ATOM 677 N N . LYS A 1 87 ? -0.658 -13.130 6.487 1.00 92.75 87 LYS A N 1
ATOM 678 C CA . LYS A 1 87 ? -0.433 -12.011 7.399 1.00 92.75 87 LYS A CA 1
ATOM 679 C C . LYS A 1 87 ? -0.224 -10.741 6.583 1.00 92.75 87 LYS A C 1
ATOM 681 O O . LYS A 1 87 ? 0.703 -10.653 5.784 1.00 92.75 87 LYS A O 1
ATOM 686 N N . THR A 1 88 ? -1.088 -9.759 6.801 1.00 93.75 88 THR A N 1
ATOM 687 C CA . THR A 1 88 ? -1.122 -8.502 6.047 1.00 93.75 88 THR A CA 1
ATOM 688 C C . THR A 1 88 ? -0.926 -7.307 6.967 1.00 93.75 88 THR A C 1
ATOM 690 O O . THR A 1 88 ? -1.440 -7.287 8.089 1.00 93.75 88 THR A O 1
ATOM 693 N N . PHE A 1 89 ? -0.219 -6.296 6.473 1.00 95.56 89 PHE A N 1
ATOM 694 C CA . PHE A 1 89 ? -0.175 -4.973 7.073 1.00 95.56 89 PHE A CA 1
ATOM 695 C C . PHE A 1 89 ? -0.195 -3.896 5.987 1.00 95.56 89 PHE A C 1
ATOM 697 O O . PHE A 1 89 ? 0.240 -4.135 4.861 1.00 95.56 89 PHE A O 1
ATOM 704 N N . VAL A 1 90 ? -0.666 -2.705 6.347 1.00 96.44 90 VAL A N 1
ATOM 705 C CA . VAL A 1 90 ? -0.542 -1.487 5.533 1.00 96.44 90 VAL A CA 1
ATOM 706 C C . VAL A 1 90 ? 0.248 -0.431 6.295 1.00 96.44 90 VAL A C 1
ATOM 708 O O . VAL A 1 90 ? 0.393 -0.515 7.519 1.00 96.44 90 VAL A O 1
ATOM 711 N N . VAL A 1 91 ? 0.794 0.547 5.576 1.00 95.94 91 VAL A N 1
ATOM 712 C CA . VAL A 1 91 ? 1.700 1.552 6.137 1.00 95.94 91 VAL A CA 1
ATOM 713 C C . VAL A 1 91 ? 1.060 2.931 6.080 1.00 95.94 91 VAL A C 1
ATOM 715 O O . VAL A 1 91 ? 0.406 3.285 5.114 1.00 95.94 91 VAL A O 1
ATOM 718 N N . SER A 1 92 ? 1.265 3.735 7.111 1.00 96.25 92 SER A N 1
ATOM 719 C CA . SER A 1 92 ? 0.807 5.120 7.164 1.00 96.25 92 SER A CA 1
ATOM 720 C C . SER A 1 92 ? 1.820 5.970 7.927 1.00 96.25 92 SER A C 1
ATOM 722 O O . SER A 1 92 ? 2.702 5.432 8.595 1.00 96.25 92 SER A O 1
ATOM 724 N N . VAL A 1 93 ? 1.726 7.293 7.844 1.00 94.94 93 VAL A N 1
ATOM 725 C CA . VAL A 1 93 ? 2.613 8.211 8.567 1.00 94.94 93 VAL A CA 1
ATOM 726 C C . VAL A 1 93 ? 1.817 9.002 9.589 1.00 94.94 93 VAL A C 1
ATOM 728 O O . VAL A 1 93 ? 0.901 9.745 9.241 1.00 94.94 93 VAL A O 1
ATOM 731 N N . ARG A 1 94 ? 2.181 8.879 10.870 1.00 95.88 94 ARG A N 1
ATOM 732 C CA . ARG A 1 94 ? 1.553 9.659 11.942 1.00 95.88 94 ARG A CA 1
ATOM 733 C C . ARG A 1 94 ? 1.928 11.129 11.787 1.00 95.88 94 ARG A C 1
ATOM 735 O O . ARG A 1 94 ? 3.081 11.496 12.006 1.00 95.88 94 ARG A O 1
ATOM 742 N N . LYS A 1 95 ? 0.947 11.985 11.511 1.00 93.00 95 LYS A N 1
ATOM 743 C CA . LYS A 1 95 ? 1.143 13.418 11.236 1.00 93.00 95 LYS A CA 1
ATOM 744 C C . LYS A 1 95 ? 1.881 14.161 12.352 1.00 93.00 95 LYS A C 1
ATOM 746 O O . LYS A 1 95 ? 2.714 15.009 12.065 1.00 93.00 95 LYS A O 1
ATOM 751 N N . ALA A 1 96 ? 1.602 13.842 13.617 1.00 93.38 96 ALA A N 1
ATOM 752 C CA . ALA A 1 96 ? 2.204 14.540 14.756 1.00 93.38 96 ALA A CA 1
ATOM 753 C C . ALA A 1 96 ? 3.723 14.311 14.897 1.00 93.38 96 ALA A C 1
ATOM 755 O O . ALA A 1 96 ? 4.417 15.148 15.462 1.00 93.38 96 ALA A O 1
ATOM 756 N N . THR A 1 97 ? 4.239 13.179 14.407 1.00 93.44 97 THR A N 1
ATOM 757 C CA . THR A 1 97 ? 5.637 12.755 14.639 1.00 93.44 97 THR A CA 1
ATOM 758 C C . THR A 1 97 ? 6.407 12.459 13.356 1.00 93.44 97 THR A C 1
ATOM 760 O O . THR A 1 97 ? 7.616 12.264 13.407 1.00 93.44 97 THR A O 1
ATOM 763 N N . ASN A 1 98 ? 5.719 12.398 12.213 1.00 89.38 98 ASN A N 1
ATOM 764 C CA . ASN A 1 98 ? 6.235 11.904 10.935 1.00 89.38 98 ASN A CA 1
ATOM 765 C C . ASN A 1 98 ? 6.815 10.479 11.006 1.00 89.38 98 ASN A C 1
ATOM 767 O O . ASN A 1 98 ? 7.627 10.087 10.171 1.00 89.38 98 ASN A O 1
ATOM 771 N N . VAL A 1 99 ? 6.391 9.686 11.995 1.00 91.88 99 VAL A N 1
ATOM 772 C CA . VAL A 1 99 ? 6.821 8.296 12.161 1.00 91.88 99 VAL A CA 1
ATOM 773 C C . VAL A 1 99 ? 5.927 7.365 11.350 1.00 91.88 99 VAL A C 1
ATOM 775 O O . VAL A 1 99 ? 4.698 7.473 11.380 1.00 91.88 99 VAL A O 1
ATOM 778 N N . THR A 1 100 ? 6.557 6.409 10.672 1.00 93.88 100 THR A N 1
ATOM 779 C CA . THR A 1 100 ? 5.887 5.307 9.981 1.00 93.88 100 THR A CA 1
ATOM 780 C C . THR A 1 100 ? 5.165 4.393 10.972 1.00 93.88 100 THR A C 1
ATOM 782 O O . THR A 1 100 ? 5.770 3.822 11.880 1.00 93.88 100 THR A O 1
ATOM 785 N N . VAL A 1 101 ? 3.866 4.208 10.764 1.00 94.19 101 VAL A N 1
ATOM 786 C CA . VAL A 1 101 ? 2.986 3.303 11.504 1.00 94.19 101 VAL A CA 1
ATOM 787 C C . VAL A 1 101 ? 2.555 2.168 10.581 1.00 94.19 101 VAL A C 1
ATOM 789 O O . VAL A 1 101 ? 2.400 2.348 9.377 1.00 94.19 101 VAL A O 1
ATOM 792 N N . ARG A 1 102 ? 2.382 0.979 11.155 1.00 94.56 102 ARG A N 1
ATOM 793 C CA . ARG A 1 102 ? 1.921 -0.225 10.463 1.00 94.56 102 ARG A CA 1
ATOM 794 C C . ARG A 1 102 ? 0.610 -0.653 11.106 1.00 94.56 102 ARG A C 1
ATOM 796 O O . ARG A 1 102 ? 0.605 -0.831 12.322 1.00 94.56 102 ARG A O 1
ATOM 803 N N . PHE A 1 103 ? -0.443 -0.804 10.312 1.00 95.75 103 PHE A N 1
ATOM 804 C CA . PHE A 1 103 ? -1.716 -1.378 10.744 1.00 95.75 103 PHE A CA 1
ATOM 805 C C . PHE A 1 103 ? -1.763 -2.839 10.303 1.00 95.75 103 PHE A C 1
ATOM 807 O O . PHE A 1 103 ? -1.657 -3.110 9.106 1.00 95.75 103 PHE A O 1
ATOM 814 N N . ARG A 1 104 ? -1.864 -3.775 1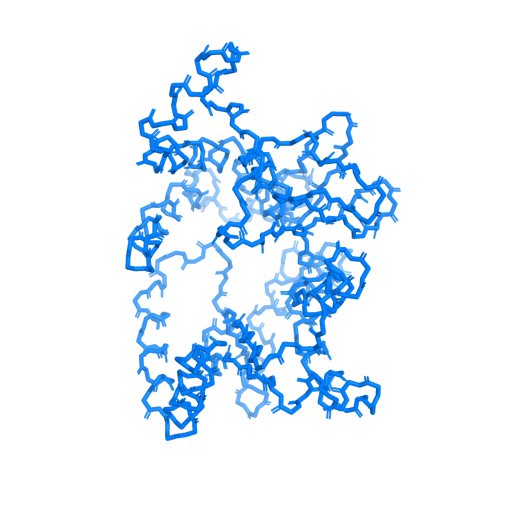1.249 1.00 94.44 104 ARG A N 1
ATOM 815 C CA . ARG A 1 104 ? -1.686 -5.216 11.016 1.00 94.44 104 ARG A CA 1
ATOM 816 C C . ARG A 1 104 ? -2.973 -6.004 11.193 1.00 94.44 104 ARG A C 1
ATOM 818 O O . ARG A 1 104 ? -3.783 -5.724 12.070 1.00 94.44 104 ARG A O 1
ATOM 825 N N . SER A 1 105 ? -3.059 -7.095 10.444 1.00 93.75 105 SER A N 1
ATOM 826 C CA . SER A 1 105 ? -4.037 -8.171 10.652 1.00 93.75 105 SER A CA 1
ATOM 827 C C . SER A 1 105 ? -3.633 -9.177 11.735 1.00 93.75 105 SER A C 1
ATOM 829 O O . SER A 1 105 ? -4.290 -10.194 11.936 1.00 93.75 105 SER A O 1
ATOM 831 N N . TYR A 1 106 ? -2.539 -8.925 12.449 1.00 91.75 106 TYR A N 1
ATOM 832 C CA . TYR A 1 106 ? -1.987 -9.806 13.472 1.00 91.75 106 TYR A CA 1
ATOM 833 C C . TYR A 1 106 ? -1.391 -8.987 14.625 1.00 91.75 106 TYR A C 1
ATOM 835 O O . TYR A 1 106 ? -1.072 -7.810 14.439 1.00 91.75 106 TYR A O 1
ATOM 843 N N . PRO A 1 107 ? -1.239 -9.579 15.824 1.00 90.00 107 PRO A N 1
ATOM 844 C CA . PRO A 1 107 ? -0.589 -8.903 16.939 1.00 90.00 107 PRO A CA 1
ATOM 845 C C . PRO A 1 107 ? 0.866 -8.549 16.613 1.00 90.00 107 PRO A C 1
ATOM 847 O O . PRO A 1 107 ? 1.567 -9.327 15.973 1.00 90.00 107 PRO A O 1
ATOM 850 N N . ASN A 1 108 ? 1.335 -7.397 17.084 1.00 87.69 108 ASN A N 1
ATOM 851 C CA . ASN A 1 108 ? 2.746 -7.031 16.989 1.00 87.69 108 ASN A CA 1
ATOM 852 C C . ASN A 1 108 ? 3.620 -7.876 17.943 1.00 87.69 108 ASN A C 1
ATOM 854 O O . ASN A 1 108 ? 3.117 -8.699 18.708 1.00 87.69 108 ASN A O 1
ATOM 858 N N . SER A 1 109 ? 4.928 -7.610 17.961 1.00 83.81 109 SER A N 1
ATOM 859 C CA . SER A 1 109 ? 5.912 -8.315 18.802 1.00 83.81 109 SER A CA 1
ATOM 860 C C . SER A 1 109 ? 5.613 -8.288 20.311 1.00 83.81 109 SER A C 1
ATOM 862 O O . SER A 1 109 ? 6.058 -9.159 21.051 1.00 83.81 109 SER A O 1
ATOM 864 N N . THR A 1 110 ? 4.820 -7.317 20.778 1.00 85.50 110 THR A N 1
ATOM 865 C CA . THR A 1 110 ? 4.377 -7.193 22.181 1.00 85.50 110 THR A CA 1
ATOM 866 C C . THR A 1 110 ? 3.016 -7.846 22.452 1.00 85.50 110 THR A C 1
ATOM 868 O O . THR A 1 110 ? 2.479 -7.721 23.550 1.00 85.50 110 THR A O 1
ATOM 871 N N . GLY A 1 111 ? 2.418 -8.507 21.456 1.00 83.19 111 GLY A N 1
ATOM 872 C CA . GLY A 1 111 ? 1.083 -9.104 21.541 1.00 83.19 111 GLY A CA 1
ATOM 873 C C . GLY A 1 111 ? -0.070 -8.102 21.420 1.00 83.19 111 GLY A C 1
ATOM 874 O O . GLY A 1 111 ? -1.227 -8.481 21.592 1.00 83.19 111 GLY A O 1
ATOM 875 N N . ARG A 1 112 ? 0.211 -6.828 21.112 1.00 84.88 112 ARG A N 1
ATOM 876 C CA . ARG A 1 112 ? -0.818 -5.792 20.941 1.00 84.88 112 ARG A CA 1
ATOM 877 C C . ARG A 1 112 ? -1.378 -5.824 19.526 1.00 84.88 112 ARG A C 1
ATOM 879 O O . ARG A 1 112 ? -0.624 -5.942 18.563 1.00 84.88 112 ARG A O 1
ATOM 886 N N . THR A 1 113 ? -2.690 -5.675 19.412 1.00 84.88 113 THR A N 1
ATOM 887 C CA . THR A 1 113 ? -3.403 -5.600 18.135 1.00 84.88 113 THR A CA 1
ATOM 888 C C . THR A 1 113 ? -3.734 -4.154 17.790 1.00 84.88 113 THR A C 1
ATOM 890 O O . THR A 1 113 ? -3.942 -3.318 18.674 1.00 84.88 113 THR A O 1
ATOM 893 N N . ASP A 1 114 ? -3.780 -3.860 16.494 1.00 84.19 114 ASP A N 1
ATOM 894 C CA . ASP A 1 114 ? -4.213 -2.561 15.999 1.00 84.19 114 ASP A CA 1
ATOM 895 C C . ASP A 1 114 ? -5.752 -2.531 16.004 1.00 84.19 114 ASP A C 1
ATOM 897 O O . ASP A 1 114 ? -6.406 -3.237 15.236 1.00 84.19 114 ASP A O 1
ATOM 901 N N . ALA A 1 115 ? -6.344 -1.757 16.917 1.00 83.75 115 ALA A N 1
ATOM 902 C CA . ALA A 1 115 ? -7.791 -1.559 16.989 1.00 83.75 115 ALA A CA 1
ATOM 903 C C . ALA A 1 115 ? -8.228 -0.578 15.890 1.00 83.75 115 ALA A C 1
ATOM 905 O O . ALA A 1 115 ? -8.318 0.624 16.123 1.00 83.75 115 ALA A O 1
ATOM 906 N N . CYS A 1 116 ? -8.403 -1.100 14.677 1.00 91.19 116 CYS A N 1
ATOM 907 C CA . CYS A 1 116 ? -8.676 -0.328 13.470 1.00 91.19 116 CYS A CA 1
ATOM 908 C C . CYS A 1 116 ? -9.555 -1.156 12.521 1.00 91.19 116 CYS A C 1
ATOM 910 O O . CYS A 1 116 ? -9.291 -2.350 12.313 1.00 91.19 116 CYS A O 1
ATOM 912 N N . ALA A 1 117 ? -10.602 -0.542 11.972 1.00 95.06 117 ALA A N 1
ATOM 913 C CA . ALA A 1 117 ? -11.417 -1.155 10.933 1.00 95.06 117 ALA A CA 1
ATOM 914 C C . ALA A 1 117 ? -10.632 -1.252 9.616 1.00 95.06 117 ALA A C 1
ATOM 916 O O . ALA A 1 117 ? -9.732 -0.455 9.338 1.00 95.06 117 ALA A O 1
ATOM 917 N N . ILE A 1 118 ? -10.988 -2.220 8.770 1.00 96.06 118 ILE A N 1
ATOM 918 C CA . ILE A 1 118 ? -10.310 -2.434 7.482 1.00 96.06 118 ILE A CA 1
ATOM 919 C C . ILE A 1 118 ? -10.348 -1.158 6.626 1.00 96.06 118 ILE A C 1
ATOM 921 O O . ILE A 1 118 ? -9.322 -0.751 6.076 1.00 96.06 118 ILE A O 1
ATOM 925 N N . TRP A 1 119 ? -11.506 -0.490 6.555 1.00 96.62 119 TRP A N 1
ATOM 926 C CA . TRP A 1 119 ? -11.650 0.737 5.769 1.00 96.62 119 TRP A CA 1
ATOM 927 C C . TRP A 1 119 ? -10.847 1.904 6.344 1.00 96.62 119 TRP A C 1
ATOM 929 O O . TRP A 1 119 ? -10.307 2.687 5.571 1.00 96.62 119 TRP A O 1
ATOM 939 N N . GLU A 1 120 ? -10.705 2.007 7.670 1.00 97.50 120 GLU A N 1
ATOM 940 C CA . GLU A 1 120 ? -9.915 3.065 8.308 1.00 97.50 120 GLU A CA 1
ATOM 941 C C . GLU A 1 120 ? -8.437 2.937 7.935 1.00 97.50 120 GLU A C 1
ATOM 943 O O . GLU A 1 120 ? -7.803 3.914 7.528 1.00 97.50 120 GLU A O 1
ATOM 948 N N . ALA A 1 121 ? -7.897 1.718 8.014 1.00 97.38 121 ALA A N 1
ATOM 949 C CA . ALA A 1 121 ? -6.518 1.433 7.640 1.00 97.38 121 ALA A CA 1
ATOM 950 C C . ALA A 1 121 ? -6.266 1.694 6.151 1.00 97.38 121 ALA A C 1
ATOM 952 O O . ALA A 1 121 ? -5.252 2.304 5.802 1.00 97.38 121 ALA A O 1
ATOM 953 N N . ALA A 1 122 ? -7.204 1.290 5.287 1.00 96.81 122 ALA A N 1
ATOM 954 C CA . ALA A 1 122 ? -7.163 1.580 3.856 1.00 96.81 122 ALA A CA 1
ATOM 955 C C . ALA A 1 122 ? -7.185 3.097 3.582 1.00 96.81 122 ALA A C 1
ATOM 957 O O . ALA A 1 122 ? -6.349 3.615 2.843 1.00 96.81 122 ALA A O 1
ATOM 958 N N . ARG A 1 123 ? -8.073 3.850 4.244 1.00 97.12 123 ARG A N 1
ATOM 959 C CA . ARG A 1 123 ? -8.149 5.312 4.098 1.00 97.12 123 ARG A CA 1
ATOM 960 C C . ARG A 1 123 ? -6.896 6.020 4.600 1.00 97.12 123 ARG A C 1
ATOM 962 O O . ARG A 1 123 ? -6.500 7.026 4.012 1.00 97.12 123 ARG A O 1
ATOM 969 N N . ALA A 1 124 ? -6.287 5.523 5.676 1.00 97.25 124 ALA A N 1
ATOM 970 C CA . ALA A 1 124 ? -5.056 6.072 6.233 1.00 97.25 124 ALA A CA 1
ATOM 971 C C . ALA A 1 124 ? -3.848 5.826 5.322 1.00 97.25 124 ALA A C 1
ATOM 973 O O . ALA A 1 124 ? -3.090 6.760 5.063 1.00 97.25 124 ALA A O 1
ATOM 974 N N . THR A 1 125 ? -3.678 4.604 4.801 1.00 96.56 125 THR A N 1
ATOM 975 C CA . THR A 1 125 ? -2.556 4.291 3.898 1.00 96.56 125 THR A CA 1
ATOM 976 C C . THR A 1 125 ? -2.645 5.030 2.568 1.00 96.56 125 THR A C 1
ATOM 978 O O . THR A 1 125 ? -1.600 5.233 1.968 1.00 96.56 125 THR A O 1
ATOM 981 N N . SER A 1 126 ? -3.842 5.444 2.137 1.00 95.06 126 SER A N 1
ATOM 982 C CA . SER A 1 126 ? -4.087 6.159 0.875 1.00 95.06 126 SER A CA 1
ATOM 983 C C . SER A 1 126 ? -4.300 7.670 1.045 1.00 95.06 126 SER A C 1
ATOM 985 O O . SER A 1 126 ? -4.728 8.342 0.109 1.00 95.06 126 SER A O 1
ATOM 987 N N . ALA A 1 127 ? -4.054 8.229 2.236 1.00 94.25 127 ALA A N 1
ATOM 988 C CA . ALA A 1 127 ? -4.277 9.645 2.545 1.00 94.25 127 ALA A CA 1
ATOM 989 C C . ALA A 1 127 ? -3.193 10.564 1.939 1.00 94.25 127 ALA A C 1
ATOM 991 O O . ALA A 1 127 ? -2.496 11.282 2.670 1.00 94.25 127 ALA A O 1
ATOM 992 N N . ALA A 1 128 ? -2.986 10.487 0.620 1.00 89.56 128 ALA A N 1
ATOM 993 C CA . ALA A 1 128 ? -1.928 11.204 -0.085 1.00 89.56 128 ALA A CA 1
ATOM 994 C C . ALA A 1 128 ? -2.148 12.717 0.032 1.00 89.56 128 ALA A C 1
ATOM 996 O O . ALA A 1 128 ? -3.235 13.198 -0.304 1.00 89.56 128 ALA A O 1
ATOM 997 N N . PRO A 1 129 ? -1.141 13.492 0.485 1.00 85.31 129 PRO A N 1
ATOM 998 C CA . PRO A 1 129 ? -1.251 14.942 0.556 1.00 85.31 129 PRO A CA 1
ATOM 999 C C . PRO A 1 129 ? -1.706 15.546 -0.774 1.00 85.31 129 PRO A C 1
ATOM 1001 O O . PRO A 1 129 ? -1.250 15.129 -1.836 1.00 85.31 129 PRO A O 1
ATOM 1004 N N . LEU A 1 130 ? -2.598 16.537 -0.688 1.00 83.44 130 LEU A N 1
ATOM 1005 C CA . LEU A 1 130 ? -3.378 17.134 -1.784 1.00 83.44 130 LEU A CA 1
ATOM 1006 C C . LEU A 1 130 ? -4.477 16.260 -2.375 1.00 83.44 130 LEU A C 1
ATOM 1008 O O . LEU A 1 130 ? -5.518 16.802 -2.715 1.00 83.44 130 LEU A O 1
ATOM 1012 N N . TYR A 1 131 ? -4.289 14.950 -2.496 1.00 86.56 131 TYR A N 1
ATOM 1013 C CA . TYR A 1 131 ? -5.318 14.088 -3.073 1.00 86.56 131 TYR A CA 1
ATOM 1014 C C . TYR A 1 131 ? -6.459 13.876 -2.087 1.00 86.56 131 TYR A C 1
ATOM 1016 O O . TYR A 1 131 ? -7.603 14.150 -2.423 1.00 86.56 131 TYR A O 1
ATOM 1024 N N . PHE A 1 132 ? -6.150 13.472 -0.857 1.00 92.06 132 PHE A N 1
ATOM 1025 C CA . PHE A 1 132 ? -7.155 13.127 0.143 1.00 92.06 132 PHE A CA 1
ATOM 1026 C C . PHE A 1 132 ? -6.924 13.871 1.461 1.00 92.06 132 PHE A C 1
ATOM 1028 O O . PHE A 1 132 ? -5.781 14.190 1.811 1.00 92.06 132 PHE A O 1
ATOM 1035 N N . PRO A 1 133 ? -7.991 14.137 2.238 1.00 93.31 133 PRO A N 1
ATOM 1036 C CA . PRO A 1 133 ? -7.846 14.681 3.579 1.00 93.31 133 PRO A CA 1
ATOM 1037 C C . PRO A 1 133 ? -7.095 13.697 4.490 1.00 93.31 133 PRO A C 1
ATOM 1039 O O . PRO A 1 133 ? -7.160 12.476 4.325 1.00 93.31 133 PRO A O 1
ATOM 1042 N N . VAL A 1 134 ? -6.408 14.222 5.506 1.00 94.44 134 VAL A N 1
ATOM 1043 C CA . VAL A 1 134 ? -5.753 13.400 6.539 1.00 94.44 134 VAL A CA 1
ATOM 1044 C C . VAL A 1 134 ? -6.768 12.451 7.195 1.00 94.44 134 VAL A C 1
ATOM 1046 O O . VAL A 1 134 ? -7.921 12.830 7.401 1.00 94.44 134 VAL A O 1
ATOM 1049 N N . MET A 1 135 ? -6.382 11.208 7.487 1.00 96.62 135 MET A N 1
ATOM 1050 C CA . MET A 1 135 ? -7.260 10.257 8.182 1.00 96.62 135 MET A CA 1
ATOM 1051 C C . MET A 1 135 ? -7.128 10.427 9.693 1.00 96.62 135 MET A C 1
ATOM 1053 O O . MET A 1 135 ? -6.010 10.551 10.185 1.00 96.62 135 MET A O 1
ATOM 1057 N N . THR A 1 136 ? -8.241 10.416 10.429 1.00 96.19 136 THR A N 1
ATOM 1058 C CA . THR A 1 136 ? -8.219 10.419 11.900 1.00 96.19 136 THR A CA 1
ATOM 1059 C C . THR A 1 136 ? -8.722 9.080 12.417 1.00 96.19 136 THR A C 1
ATOM 1061 O O . THR A 1 136 ? -9.857 8.720 12.135 1.00 96.19 136 THR A O 1
ATOM 1064 N N . ILE A 1 137 ? -7.901 8.367 13.188 1.00 94.88 137 ILE A N 1
ATOM 1065 C CA . ILE A 1 137 ? -8.262 7.090 13.821 1.00 94.88 137 ILE A CA 1
ATOM 1066 C C . ILE A 1 137 ? -8.000 7.240 15.314 1.00 94.88 137 ILE A C 1
ATOM 1068 O O . ILE A 1 137 ? -6.888 7.584 15.711 1.00 94.88 137 ILE A O 1
ATOM 1072 N N . ALA A 1 138 ? -9.028 7.028 16.139 1.00 91.50 138 ALA A N 1
ATOM 1073 C CA . ALA A 1 138 ? -8.945 7.143 17.600 1.00 91.50 138 ALA A CA 1
ATOM 1074 C C . ALA A 1 138 ? -8.266 8.444 18.104 1.00 91.50 138 ALA A C 1
ATOM 1076 O O . ALA A 1 138 ? -7.500 8.428 19.065 1.00 91.50 138 ALA A O 1
ATOM 1077 N N . GLY A 1 139 ? -8.535 9.577 17.442 1.00 92.88 139 GLY A N 1
ATOM 1078 C CA . GLY A 1 139 ? -7.985 10.895 17.796 1.00 92.88 139 GLY A CA 1
ATOM 1079 C C . GLY A 1 139 ? -6.593 11.203 17.230 1.00 92.88 139 GLY A C 1
ATOM 1080 O O . GLY A 1 139 ? -6.114 12.325 17.371 1.00 92.88 139 GLY A O 1
ATOM 1081 N N . GLU A 1 140 ? -5.961 10.254 16.543 1.00 95.56 140 GLU A N 1
ATOM 1082 C CA . GLU A 1 140 ? -4.642 10.413 15.932 1.00 95.56 140 GLU A CA 1
ATOM 1083 C C . GLU A 1 140 ? -4.753 10.616 14.422 1.00 95.56 140 GLU A C 1
ATOM 1085 O O . GLU A 1 140 ? -5.603 10.016 13.768 1.00 95.56 140 GLU A O 1
ATOM 1090 N N . GLN A 1 141 ? -3.889 11.468 13.862 1.00 96.69 141 GLN A N 1
ATOM 1091 C CA . GLN A 1 141 ? -3.930 11.852 12.450 1.00 96.69 141 GLN A CA 1
ATOM 1092 C C . GLN A 1 141 ? -2.851 11.153 11.616 1.00 96.69 141 GLN A C 1
ATOM 1094 O O . GLN A 1 141 ? -1.687 11.070 12.019 1.00 96.69 141 GLN A O 1
ATOM 1099 N N . TYR A 1 142 ? -3.234 10.726 10.415 1.00 96.88 142 TYR A N 1
ATOM 1100 C CA . TYR A 1 142 ? -2.478 9.823 9.559 1.00 96.88 142 TYR A CA 1
ATOM 1101 C C . TYR A 1 142 ? -2.473 10.280 8.095 1.00 96.88 142 TYR A C 1
ATOM 1103 O O . TYR A 1 142 ? -3.526 10.542 7.508 1.00 96.88 142 TYR A O 1
ATOM 1111 N N . PHE A 1 143 ? -1.279 10.360 7.512 1.00 94.44 143 PHE A N 1
ATOM 1112 C CA . PHE A 1 143 ? -1.053 10.550 6.080 1.00 94.44 143 PHE A CA 1
ATOM 1113 C C . PHE A 1 143 ? -0.713 9.225 5.386 1.00 94.44 143 PHE A C 1
ATOM 1115 O O . PHE A 1 143 ? -0.420 8.222 6.041 1.00 94.44 143 PHE A O 1
ATOM 1122 N N . ASP A 1 144 ? -0.686 9.256 4.058 1.00 94.12 144 ASP A N 1
ATOM 1123 C CA . ASP A 1 144 ? -0.251 8.152 3.201 1.00 94.12 144 ASP A CA 1
ATOM 1124 C C . ASP A 1 144 ? 1.096 7.547 3.622 1.00 94.12 144 ASP A C 1
ATOM 1126 O O . ASP A 1 144 ? 2.048 8.263 3.956 1.00 94.12 144 ASP A O 1
ATOM 1130 N N . GLY A 1 145 ? 1.185 6.217 3.580 1.00 92.00 145 GLY A N 1
ATOM 1131 C CA . GLY A 1 145 ? 2.412 5.478 3.886 1.00 92.00 145 GLY A CA 1
ATOM 1132 C C . GLY A 1 145 ? 3.532 5.708 2.876 1.00 92.00 145 GLY A C 1
ATOM 1133 O O . GLY A 1 145 ? 4.711 5.591 3.214 1.00 92.00 145 GLY A O 1
ATOM 1134 N N . GLY A 1 146 ? 3.186 6.100 1.654 1.00 87.12 146 GLY A N 1
ATOM 1135 C CA . GLY A 1 146 ? 4.111 6.432 0.587 1.00 87.12 146 GLY A CA 1
ATOM 1136 C C . GLY A 1 146 ? 5.029 7.609 0.910 1.00 87.12 146 GLY A C 1
ATOM 1137 O O . GLY A 1 146 ? 6.061 7.767 0.265 1.00 87.12 146 GLY A O 1
ATOM 1138 N N . LEU A 1 147 ? 4.702 8.421 1.920 1.00 84.81 147 LEU A N 1
ATOM 1139 C CA . LEU A 1 147 ? 5.560 9.522 2.355 1.00 84.81 147 LEU A CA 1
ATOM 1140 C C . LEU A 1 147 ? 6.906 9.055 2.915 1.00 84.81 147 LEU A C 1
ATOM 1142 O O . LEU A 1 147 ? 7.878 9.806 2.869 1.00 84.81 147 LEU A O 1
ATOM 1146 N N . THR A 1 148 ? 6.961 7.843 3.464 1.00 86.00 148 THR A N 1
ATOM 1147 C CA . THR A 1 148 ? 8.169 7.291 4.099 1.00 86.00 148 THR A CA 1
ATOM 1148 C C . THR A 1 148 ? 8.467 5.851 3.699 1.00 86.00 148 THR A C 1
ATOM 1150 O O . THR A 1 148 ? 9.498 5.303 4.092 1.00 86.00 148 THR A O 1
ATOM 1153 N N . SER A 1 149 ? 7.528 5.165 3.052 1.00 86.81 149 SER A N 1
ATOM 1154 C CA . SER A 1 149 ? 7.624 3.736 2.759 1.00 86.81 149 SER A CA 1
ATOM 1155 C C . SER A 1 149 ? 6.781 3.366 1.540 1.00 86.81 149 SER A C 1
ATOM 1157 O O . SER A 1 149 ? 6.026 2.395 1.579 1.00 86.81 149 SER A O 1
ATOM 1159 N N . ASN A 1 150 ? 6.931 4.108 0.435 1.00 86.00 150 ASN A N 1
ATOM 1160 C CA . ASN A 1 150 ? 6.215 3.784 -0.811 1.00 86.00 150 ASN A CA 1
ATOM 1161 C C . ASN A 1 150 ? 6.669 2.439 -1.411 1.00 86.00 150 ASN A C 1
ATOM 1163 O O . ASN A 1 150 ? 5.940 1.760 -2.127 1.00 86.00 150 ASN A O 1
ATOM 1167 N N . ASN A 1 151 ? 7.885 2.010 -1.072 1.00 91.81 151 ASN A N 1
ATOM 1168 C CA . ASN A 1 151 ? 8.288 0.615 -1.164 1.00 91.81 151 ASN A CA 1
ATOM 1169 C C . ASN A 1 151 ? 8.473 0.065 0.263 1.00 91.81 151 ASN A C 1
ATOM 1171 O O . ASN A 1 151 ? 9.519 0.304 0.874 1.00 91.81 151 ASN A O 1
ATOM 1175 N N . PRO A 1 152 ? 7.500 -0.685 0.816 1.00 93.88 152 PRO A N 1
ATOM 1176 C CA . PRO A 1 152 ? 7.520 -1.107 2.215 1.00 93.88 152 PRO A CA 1
ATOM 1177 C C . PRO A 1 152 ? 8.488 -2.269 2.486 1.00 93.88 152 PRO A C 1
ATOM 1179 O O . PRO A 1 152 ? 8.397 -2.898 3.534 1.00 93.88 152 PRO A O 1
ATOM 1182 N N . ILE A 1 153 ? 9.426 -2.581 1.583 1.00 93.12 153 ILE A N 1
ATOM 1183 C CA . ILE A 1 153 ? 10.293 -3.766 1.674 1.00 93.12 153 ILE A CA 1
ATOM 1184 C C . ILE A 1 153 ? 11.083 -3.856 2.986 1.00 93.12 153 ILE A C 1
ATOM 1186 O O . ILE A 1 153 ? 11.205 -4.931 3.566 1.00 93.12 153 ILE A O 1
ATOM 1190 N N . PHE A 1 154 ? 11.544 -2.721 3.512 1.00 91.94 154 PHE A N 1
ATOM 1191 C CA . PHE A 1 154 ? 12.211 -2.682 4.813 1.00 91.94 154 PHE A CA 1
ATOM 1192 C C . PHE A 1 154 ? 11.230 -2.870 5.970 1.00 91.94 154 PHE A C 1
ATOM 1194 O O . PHE A 1 154 ? 11.569 -3.530 6.940 1.00 91.94 154 PHE A O 1
ATOM 1201 N N . ARG A 1 155 ? 9.984 -2.396 5.841 1.00 93.69 155 ARG A N 1
ATOM 1202 C CA . ARG A 1 155 ? 8.933 -2.698 6.824 1.00 93.69 155 ARG A CA 1
ATOM 1203 C C . ARG A 1 155 ? 8.569 -4.182 6.812 1.00 93.69 155 ARG A C 1
ATOM 1205 O O . ARG A 1 155 ? 8.298 -4.730 7.869 1.00 93.69 155 ARG A O 1
ATOM 1212 N N . VAL A 1 156 ? 8.606 -4.839 5.650 1.00 93.50 156 VAL A N 1
ATOM 1213 C CA . VAL A 1 156 ? 8.447 -6.300 5.551 1.00 93.50 156 VAL A CA 1
ATOM 1214 C C . VAL A 1 156 ? 9.580 -7.011 6.290 1.00 93.50 156 VAL A C 1
ATOM 1216 O O . VAL A 1 156 ? 9.307 -7.942 7.039 1.00 93.50 156 VAL A O 1
ATOM 1219 N N . LYS A 1 157 ? 10.833 -6.564 6.129 1.00 91.06 157 LYS A N 1
ATOM 1220 C CA . LYS A 1 157 ? 11.978 -7.113 6.873 1.00 91.06 157 LYS A CA 1
ATOM 1221 C C . LYS A 1 157 ? 11.788 -6.961 8.387 1.00 91.06 157 LYS A C 1
ATOM 1223 O O . LYS A 1 157 ? 11.856 -7.965 9.089 1.00 91.06 157 LYS A O 1
ATOM 1228 N N . ASP A 1 158 ? 11.429 -5.763 8.854 1.00 91.06 158 ASP A N 1
ATOM 1229 C CA . ASP A 1 158 ? 11.130 -5.513 10.271 1.00 91.06 158 ASP A CA 1
ATOM 1230 C C . ASP A 1 158 ? 9.994 -6.417 10.787 1.00 91.06 158 ASP A C 1
ATOM 1232 O O . ASP A 1 158 ? 10.041 -6.917 11.903 1.00 91.06 158 ASP A O 1
ATOM 1236 N N . GLU A 1 159 ? 8.934 -6.633 10.000 1.00 91.75 159 GLU A N 1
ATOM 1237 C CA . GLU A 1 159 ? 7.822 -7.509 10.399 1.00 91.75 159 GLU A CA 1
ATOM 1238 C C . GLU A 1 159 ? 8.220 -8.984 10.457 1.00 91.75 159 GLU A C 1
ATOM 1240 O O . GLU A 1 159 ? 7.722 -9.715 11.311 1.00 91.75 159 GLU A O 1
ATOM 1245 N N . LEU A 1 160 ? 9.113 -9.435 9.579 1.00 89.69 160 LEU A N 1
ATOM 1246 C CA . LEU A 1 160 ? 9.619 -10.804 9.611 1.00 89.69 160 LEU A CA 1
ATOM 1247 C C . LEU A 1 160 ? 10.514 -11.037 10.829 1.00 89.69 160 LEU A C 1
ATOM 1249 O O . LEU A 1 160 ? 10.359 -12.060 11.491 1.00 89.69 160 LEU A O 1
ATOM 1253 N N . GLU A 1 161 ? 11.409 -10.095 11.125 1.00 85.38 161 GLU A N 1
ATOM 1254 C CA . GLU A 1 161 ? 12.364 -10.190 12.232 1.00 85.38 161 GLU A CA 1
ATOM 1255 C C . GLU A 1 161 ? 11.674 -9.970 13.587 1.00 85.38 161 GLU A C 1
ATOM 1257 O O . GLU A 1 161 ? 11.704 -10.856 14.441 1.00 85.38 161 GLU A O 1
ATOM 1262 N N . ASP A 1 162 ? 10.982 -8.843 13.760 1.00 79.00 162 ASP A N 1
ATOM 1263 C CA . ASP A 1 162 ? 10.417 -8.449 15.053 1.00 79.00 162 ASP A CA 1
ATOM 1264 C C . ASP A 1 162 ? 9.004 -8.999 15.267 1.00 79.00 162 ASP A C 1
ATOM 1266 O O . ASP A 1 162 ? 8.653 -9.436 16.362 1.00 79.00 162 ASP A O 1
ATOM 1270 N N . GLY A 1 163 ? 8.156 -8.922 14.237 1.00 74.62 163 GLY A N 1
ATOM 1271 C CA . GLY A 1 163 ? 6.717 -9.176 14.362 1.00 74.62 163 GLY A CA 1
ATOM 1272 C C . GLY A 1 163 ? 6.358 -10.659 14.342 1.00 74.62 163 GLY A C 1
ATOM 1273 O O . GLY A 1 163 ? 5.555 -11.122 15.150 1.00 74.62 163 GLY A O 1
ATOM 1274 N N . LEU A 1 164 ? 6.948 -11.401 13.408 1.00 84.06 164 LEU A N 1
ATOM 1275 C CA . LEU A 1 164 ? 6.601 -12.790 13.116 1.00 84.06 164 LEU A CA 1
ATOM 1276 C C . LEU A 1 164 ? 7.672 -13.784 13.573 1.00 84.06 164 LEU A C 1
ATOM 1278 O O . LEU A 1 164 ? 7.400 -14.986 13.569 1.00 84.06 164 LEU A O 1
ATOM 1282 N N . ASN A 1 165 ? 8.865 -13.303 13.948 1.00 83.94 165 ASN A N 1
ATOM 1283 C CA . ASN A 1 165 ? 10.039 -14.126 14.254 1.00 83.94 165 ASN A CA 1
ATOM 1284 C C . ASN A 1 165 ? 10.252 -15.229 13.195 1.00 83.94 165 ASN A C 1
ATOM 1286 O O . ASN A 1 165 ? 10.440 -16.412 13.493 1.00 83.94 165 ASN A O 1
ATOM 1290 N N . SER A 1 166 ? 10.114 -14.838 11.928 1.00 83.25 166 SER A N 1
ATOM 1291 C CA . SER A 1 166 ? 10.161 -15.725 10.775 1.00 83.25 166 SER A CA 1
ATOM 1292 C C . SER A 1 166 ? 11.561 -15.709 10.166 1.00 83.25 166 SER A C 1
ATOM 1294 O O . SER A 1 166 ? 12.157 -14.641 10.021 1.00 83.25 166 SER A O 1
ATOM 1296 N N . PRO A 1 167 ? 12.089 -16.864 9.718 1.00 83.00 167 PRO A N 1
ATOM 1297 C CA . PRO A 1 167 ? 13.312 -16.875 8.931 1.00 83.00 167 PRO A CA 1
ATOM 1298 C C . PRO A 1 167 ? 13.127 -16.099 7.622 1.00 83.00 167 PRO A C 1
ATOM 1300 O O . PRO A 1 167 ? 12.001 -15.840 7.177 1.00 83.00 167 PRO A O 1
ATOM 1303 N N . ALA A 1 168 ? 14.255 -15.793 6.978 1.00 81.69 168 ALA A N 1
ATOM 1304 C CA . ALA A 1 168 ? 14.264 -15.127 5.686 1.00 81.69 168 ALA A CA 1
ATOM 1305 C C . ALA A 1 168 ? 13.362 -15.869 4.672 1.00 81.69 168 ALA A C 1
ATOM 1307 O O . ALA A 1 168 ? 13.446 -17.098 4.546 1.00 81.69 168 ALA A O 1
ATOM 1308 N N . PRO A 1 169 ? 12.501 -15.143 3.944 1.00 88.06 169 PRO A N 1
ATOM 1309 C CA . PRO A 1 169 ? 11.559 -15.730 3.005 1.00 88.06 169 PRO A CA 1
ATOM 1310 C C . PRO A 1 169 ? 12.281 -16.409 1.836 1.00 88.06 169 PRO A C 1
ATOM 1312 O O . PRO A 1 169 ? 13.301 -15.934 1.330 1.00 88.06 169 PRO A O 1
ATOM 1315 N N . ARG A 1 170 ? 11.710 -17.525 1.370 1.00 88.75 170 ARG A N 1
ATOM 1316 C CA . ARG A 1 170 ? 12.203 -18.268 0.194 1.00 88.75 170 ARG A CA 1
ATOM 1317 C C . ARG A 1 170 ? 11.978 -17.512 -1.113 1.00 88.75 170 ARG A C 1
ATOM 1319 O O . ARG A 1 170 ? 12.676 -17.760 -2.087 1.00 88.75 170 ARG A O 1
ATOM 1326 N N . CYS A 1 171 ? 10.997 -16.619 -1.141 1.00 92.44 171 CYS A N 1
ATOM 1327 C CA . CYS A 1 171 ? 10.674 -15.775 -2.277 1.00 92.44 171 CYS A CA 1
ATOM 1328 C C . CYS A 1 171 ? 10.103 -14.459 -1.750 1.00 92.44 171 CYS A C 1
ATOM 1330 O O . CYS A 1 171 ? 9.224 -14.465 -0.889 1.00 92.44 171 CYS A O 1
ATOM 1332 N N . VAL A 1 172 ? 10.616 -13.346 -2.260 1.00 93.44 172 VAL A N 1
ATOM 1333 C CA . VAL A 1 172 ? 10.117 -12.002 -1.997 1.00 93.44 172 VAL A CA 1
ATOM 1334 C C . VAL A 1 172 ? 9.761 -11.376 -3.324 1.00 93.44 172 VAL A C 1
ATOM 1336 O O . VAL A 1 172 ? 10.632 -11.105 -4.149 1.00 93.44 172 VAL A O 1
ATOM 1339 N N . VAL A 1 173 ? 8.474 -11.122 -3.506 1.00 94.88 173 VAL A N 1
ATOM 1340 C CA . VAL A 1 173 ? 7.950 -10.452 -4.689 1.00 94.88 173 VAL A CA 1
ATOM 1341 C C . VAL A 1 173 ? 7.604 -9.023 -4.301 1.00 94.88 173 VAL A C 1
ATOM 1343 O O . VAL A 1 173 ? 6.743 -8.784 -3.460 1.00 94.88 173 VAL A O 1
ATOM 1346 N N . SER A 1 174 ? 8.301 -8.064 -4.902 1.00 95.00 174 SER A N 1
ATOM 1347 C CA . SER A 1 174 ? 8.029 -6.638 -4.756 1.00 95.00 174 SER A CA 1
ATOM 1348 C C . SER A 1 174 ? 7.476 -6.111 -6.071 1.00 95.00 174 SER A C 1
ATOM 1350 O O . SER A 1 174 ? 8.142 -6.194 -7.100 1.00 95.00 174 SER A O 1
ATOM 1352 N N . ILE A 1 175 ? 6.264 -5.565 -6.037 1.00 94.56 175 ILE A N 1
ATOM 1353 C CA . ILE A 1 175 ? 5.569 -5.046 -7.219 1.00 94.56 175 ILE A CA 1
ATOM 1354 C C . ILE A 1 175 ? 5.557 -3.519 -7.133 1.00 94.56 175 ILE A C 1
ATOM 1356 O O . ILE A 1 175 ? 5.259 -2.947 -6.085 1.00 94.56 175 ILE A O 1
ATOM 1360 N N . GLY A 1 176 ? 5.976 -2.855 -8.203 1.00 91.69 176 GLY A N 1
ATOM 1361 C CA . GLY A 1 176 ? 5.927 -1.407 -8.361 1.00 91.69 176 GLY A CA 1
ATOM 1362 C C . GLY A 1 176 ? 4.798 -0.978 -9.290 1.00 91.69 176 GLY A C 1
ATOM 1363 O O . GLY A 1 176 ? 4.334 -1.753 -10.120 1.00 91.69 176 GLY A O 1
ATOM 1364 N N . THR A 1 177 ? 4.385 0.279 -9.162 1.00 88.50 177 THR A N 1
ATOM 1365 C CA . THR A 1 177 ? 3.316 0.904 -9.958 1.00 88.50 177 THR A CA 1
ATOM 1366 C C . THR A 1 177 ? 3.829 1.590 -11.229 1.00 88.50 177 THR A C 1
ATOM 1368 O O . THR A 1 177 ? 3.113 2.370 -11.849 1.00 88.50 177 THR A O 1
ATOM 1371 N N . GLY A 1 178 ? 5.066 1.298 -11.636 1.00 86.69 178 GLY A N 1
ATOM 1372 C CA . GLY A 1 178 ? 5.737 1.927 -12.764 1.00 86.69 178 GLY A CA 1
ATOM 1373 C C . GLY A 1 178 ? 6.929 2.783 -12.343 1.00 86.69 178 GLY A C 1
ATOM 1374 O O . GLY A 1 178 ? 6.966 3.354 -11.253 1.00 86.69 178 GLY A O 1
ATOM 1375 N N . ARG A 1 179 ? 7.918 2.901 -13.231 1.00 81.75 179 ARG A N 1
ATOM 1376 C CA . ARG A 1 179 ? 9.010 3.875 -13.110 1.00 81.75 179 ARG A CA 1
ATOM 1377 C C . ARG A 1 179 ? 9.316 4.527 -14.450 1.00 81.75 179 ARG A C 1
ATOM 1379 O O . ARG A 1 179 ? 9.256 3.885 -15.497 1.00 81.75 179 ARG A O 1
ATOM 1386 N N . ILE A 1 180 ? 9.677 5.805 -14.396 1.00 73.50 180 ILE A N 1
ATOM 1387 C CA . ILE A 1 180 ? 10.143 6.549 -15.569 1.00 73.50 180 ILE A CA 1
ATOM 1388 C C . ILE A 1 180 ? 11.509 5.995 -15.983 1.00 73.50 180 ILE A C 1
ATOM 1390 O O . ILE A 1 180 ? 12.391 5.807 -15.141 1.00 73.50 180 ILE A O 1
ATOM 1394 N N . ASP A 1 181 ? 11.680 5.748 -17.279 1.00 66.38 181 ASP A N 1
ATOM 1395 C CA . ASP A 1 181 ? 12.973 5.383 -17.849 1.00 66.38 181 ASP A CA 1
ATOM 1396 C C . ASP A 1 181 ? 13.952 6.566 -17.746 1.00 66.38 181 ASP A C 1
ATOM 1398 O O . ASP A 1 181 ? 13.697 7.648 -18.279 1.00 66.38 181 ASP A O 1
ATOM 1402 N N . GLN A 1 182 ? 15.083 6.367 -17.064 1.00 56.91 182 GLN A N 1
ATOM 1403 C CA . GLN A 1 182 ? 16.097 7.411 -16.901 1.00 56.91 182 GLN A CA 1
ATOM 1404 C C . GLN A 1 182 ? 16.862 7.713 -18.199 1.00 56.91 182 GLN A C 1
ATOM 1406 O O . GLN A 1 182 ? 17.457 8.785 -18.297 1.00 56.91 182 GLN A O 1
ATOM 1411 N N . ALA A 1 183 ? 16.850 6.804 -19.183 1.00 49.81 183 ALA A N 1
ATOM 1412 C CA . ALA A 1 183 ? 17.552 6.971 -20.456 1.00 49.81 183 ALA A CA 1
ATOM 1413 C C . ALA A 1 183 ? 16.754 7.788 -21.490 1.00 49.81 183 ALA A C 1
ATOM 1415 O O . ALA A 1 183 ? 17.352 8.443 -22.342 1.00 49.81 183 ALA A O 1
ATOM 1416 N N . THR A 1 184 ? 15.418 7.775 -21.415 1.00 45.84 184 THR A N 1
ATOM 1417 C CA . THR A 1 184 ? 14.526 8.434 -22.390 1.00 45.84 184 THR A CA 1
ATOM 1418 C C . THR A 1 184 ? 13.648 9.538 -21.791 1.00 45.84 184 THR A C 1
ATOM 1420 O O . THR A 1 184 ? 13.108 10.361 -22.530 1.00 45.84 184 THR A O 1
ATOM 1423 N N . GLY A 1 185 ? 13.510 9.606 -20.465 1.00 43.88 185 GLY A N 1
ATOM 1424 C CA . GLY A 1 185 ? 12.601 10.530 -19.797 1.00 43.88 185 GLY A CA 1
ATOM 1425 C C . GLY A 1 185 ? 13.299 11.718 -19.146 1.00 43.88 185 GLY A C 1
ATOM 1426 O O . GLY A 1 185 ? 13.914 11.594 -18.084 1.00 43.88 185 GLY A O 1
ATOM 1427 N N . GLU A 1 186 ? 13.068 12.926 -19.672 1.00 45.16 186 GLU A N 1
ATOM 1428 C CA . GLU A 1 186 ? 13.017 14.085 -18.784 1.00 45.16 186 GLU A CA 1
ATOM 1429 C C . GLU A 1 186 ? 12.074 13.734 -17.621 1.00 45.16 186 GLU A C 1
ATOM 1431 O O . GLU A 1 186 ? 10.963 13.246 -17.835 1.00 45.16 186 GLU A O 1
ATOM 1436 N N . ARG A 1 187 ? 12.436 14.086 -16.380 1.00 51.72 187 ARG A N 1
ATOM 1437 C CA . ARG A 1 187 ? 11.515 14.111 -15.218 1.00 51.72 187 ARG A CA 1
ATOM 1438 C C . ARG A 1 187 ? 10.340 15.107 -15.416 1.00 51.72 187 ARG A C 1
ATOM 1440 O O . ARG A 1 187 ? 9.738 15.564 -14.448 1.00 51.72 187 ARG A O 1
ATOM 1447 N N . GLY A 1 188 ? 10.072 15.497 -16.663 1.00 52.59 188 GLY A N 1
ATOM 1448 C CA . GLY A 1 188 ? 9.338 16.641 -17.166 1.00 52.59 188 GLY A CA 1
ATOM 1449 C C . GLY A 1 188 ? 7.895 16.695 -16.700 1.00 52.59 188 GLY A C 1
ATOM 1450 O O . GLY A 1 188 ? 7.560 17.698 -16.093 1.00 52.59 188 GLY A O 1
ATOM 1451 N N . PRO A 1 189 ? 7.035 15.682 -16.889 1.00 55.00 189 PRO A N 1
ATOM 1452 C CA . PRO A 1 189 ? 5.616 15.806 -16.549 1.00 55.00 189 PRO A CA 1
ATOM 1453 C C . PRO A 1 189 ? 5.387 15.963 -15.045 1.00 55.00 189 PRO A C 1
ATOM 1455 O O . PRO A 1 189 ? 4.773 16.936 -14.630 1.00 55.00 189 PRO A O 1
ATOM 1458 N N . TRP A 1 190 ? 5.977 15.093 -14.218 1.00 52.09 190 TRP A N 1
ATOM 1459 C CA . TRP A 1 190 ? 5.834 15.141 -12.759 1.00 52.09 190 TRP A CA 1
ATOM 1460 C C . TRP A 1 190 ? 6.561 16.324 -12.114 1.00 52.09 190 TRP A C 1
ATOM 1462 O O . TRP A 1 190 ? 5.996 16.969 -11.235 1.00 52.09 190 TRP A O 1
ATOM 1472 N N . LYS A 1 191 ? 7.775 16.692 -12.561 1.00 58.16 191 LYS A N 1
ATOM 1473 C CA . LYS A 1 191 ? 8.416 17.933 -12.083 1.00 58.16 191 LYS A CA 1
ATOM 1474 C C . LYS A 1 191 ? 7.676 19.175 -12.556 1.00 58.16 191 LYS A C 1
ATOM 1476 O O . LYS A 1 191 ? 7.637 20.147 -11.812 1.00 58.16 191 LYS A O 1
ATOM 1481 N N . ARG A 1 192 ? 7.113 19.184 -13.770 1.00 59.75 192 ARG A N 1
ATOM 1482 C CA . ARG A 1 192 ? 6.296 20.304 -14.262 1.00 59.75 192 ARG A CA 1
ATOM 1483 C C . ARG A 1 192 ? 4.982 20.371 -13.508 1.00 59.75 192 ARG A C 1
ATOM 1485 O O . ARG A 1 192 ? 4.624 21.470 -13.133 1.00 59.75 192 ARG A O 1
ATOM 1492 N N . PHE A 1 193 ? 4.340 19.244 -13.212 1.00 59.03 193 PHE A N 1
ATOM 1493 C CA . PHE A 1 193 ? 3.149 19.166 -12.372 1.00 59.03 193 PHE A CA 1
ATOM 1494 C C . PHE A 1 193 ? 3.450 19.670 -10.961 1.00 59.03 193 PHE A C 1
ATOM 1496 O O . PHE A 1 193 ? 2.840 20.642 -10.541 1.00 59.03 193 PHE A O 1
ATOM 1503 N N . ALA A 1 194 ? 4.479 19.138 -10.288 1.00 59.88 194 ALA A N 1
ATOM 1504 C CA . ALA A 1 194 ? 4.923 19.606 -8.975 1.00 59.88 194 ALA A CA 1
ATOM 1505 C C . ALA A 1 194 ? 5.302 21.097 -8.980 1.00 59.88 194 ALA A C 1
ATOM 1507 O O . ALA A 1 194 ? 4.920 21.836 -8.078 1.00 59.88 194 ALA A O 1
ATOM 1508 N N . LYS A 1 195 ? 6.007 21.578 -10.011 1.00 62.94 195 LYS A N 1
ATOM 1509 C CA . LYS A 1 195 ? 6.351 22.999 -10.183 1.00 62.94 195 LYS A CA 1
ATOM 1510 C C . LYS A 1 195 ? 5.120 23.867 -10.468 1.00 62.94 195 LYS A C 1
ATOM 1512 O O . LYS A 1 195 ? 5.076 24.995 -9.995 1.00 62.94 195 LYS A O 1
ATOM 1517 N N . TRP A 1 196 ? 4.147 23.359 -11.221 1.00 59.06 196 TRP A N 1
ATOM 1518 C CA . TRP A 1 196 ? 2.925 24.058 -11.622 1.00 59.06 196 TRP A CA 1
ATOM 1519 C C . TRP A 1 196 ? 1.936 24.179 -10.462 1.00 59.06 196 TRP A C 1
ATOM 1521 O O . TRP A 1 196 ? 1.494 25.284 -10.171 1.00 59.06 196 TRP A O 1
ATOM 1531 N N . ILE A 1 197 ? 1.678 23.092 -9.728 1.00 58.56 197 ILE A N 1
ATOM 1532 C CA . ILE A 1 197 ? 0.796 23.104 -8.549 1.00 58.56 197 ILE A CA 1
ATOM 1533 C C . ILE A 1 197 ? 1.404 23.845 -7.350 1.00 58.56 197 ILE A C 1
ATOM 1535 O O . ILE A 1 197 ? 0.664 24.251 -6.463 1.00 58.56 197 ILE A O 1
ATOM 1539 N N . THR A 1 198 ? 2.733 24.033 -7.302 1.00 56.50 198 THR A N 1
ATOM 1540 C CA . THR A 1 198 ? 3.410 24.704 -6.169 1.00 56.50 198 THR A CA 1
ATOM 1541 C C . THR A 1 198 ? 4.084 26.032 -6.491 1.00 56.50 198 THR A C 1
ATOM 1543 O O . THR A 1 198 ? 4.724 26.607 -5.615 1.00 56.50 198 THR A O 1
ATOM 1546 N N . GLY A 1 199 ? 3.998 26.518 -7.731 1.00 56.69 199 GLY A N 1
ATOM 1547 C CA . GLY A 1 199 ? 4.611 27.787 -8.133 1.00 56.69 199 GLY A CA 1
ATOM 1548 C C . GLY A 1 199 ? 6.144 27.847 -8.036 1.00 56.69 199 GLY A C 1
ATOM 1549 O O . GLY A 1 199 ? 6.693 28.943 -8.075 1.00 56.69 199 GLY A O 1
ATOM 1550 N N . GLY A 1 200 ? 6.855 26.713 -7.933 1.00 54.19 200 GLY A N 1
ATOM 1551 C CA . GLY A 1 200 ? 8.328 26.707 -7.910 1.00 54.19 200 GLY A CA 1
ATOM 1552 C C . GLY A 1 200 ? 9.024 25.954 -6.771 1.00 54.19 200 GLY A C 1
ATOM 1553 O O . GLY A 1 200 ? 10.171 26.286 -6.500 1.00 54.19 200 GLY A O 1
ATOM 1554 N N . TYR A 1 201 ? 8.403 24.917 -6.190 1.00 53.69 201 TYR A N 1
ATOM 1555 C CA . TYR A 1 201 ? 8.906 24.066 -5.087 1.00 53.69 201 TYR A CA 1
ATOM 1556 C C . TYR A 1 201 ? 8.634 24.594 -3.668 1.00 53.69 201 TYR A C 1
ATOM 1558 O O . TYR A 1 201 ? 9.547 24.821 -2.876 1.00 53.69 201 TYR A O 1
ATOM 1566 N N . GLY A 1 202 ? 7.351 24.702 -3.311 1.00 57.44 202 GLY A N 1
ATOM 1567 C CA . GLY A 1 202 ? 6.918 24.690 -1.907 1.00 57.44 202 GLY A CA 1
ATOM 1568 C C . GLY A 1 202 ? 6.980 23.282 -1.285 1.00 57.44 202 GLY A C 1
ATOM 1569 O O . GLY A 1 202 ? 7.114 22.287 -2.000 1.00 57.44 202 GLY A O 1
ATOM 1570 N N . MET A 1 203 ? 6.844 23.185 0.045 1.00 58.56 203 MET A N 1
ATOM 1571 C CA . MET A 1 203 ? 6.866 21.926 0.825 1.00 58.56 203 MET A CA 1
ATOM 1572 C C . MET A 1 203 ? 5.996 20.818 0.207 1.00 58.56 203 MET A C 1
ATOM 1574 O O . MET A 1 203 ? 6.425 19.680 0.087 1.00 58.56 203 MET A O 1
ATOM 1578 N N . VAL A 1 204 ? 4.814 21.178 -0.285 1.00 60.38 204 VAL A N 1
ATOM 1579 C CA . VAL A 1 204 ? 3.856 20.284 -0.949 1.00 60.38 204 VAL A CA 1
ATOM 1580 C C . VAL A 1 204 ? 4.436 19.577 -2.186 1.00 60.38 204 VAL A C 1
ATOM 1582 O O . VAL A 1 204 ? 4.190 18.395 -2.411 1.00 60.38 204 VAL A O 1
ATOM 1585 N N . GLY A 1 205 ? 5.237 20.280 -2.987 1.00 62.53 205 GLY A N 1
ATOM 1586 C CA . GLY A 1 205 ? 5.832 19.737 -4.210 1.00 62.53 205 GLY A CA 1
ATOM 1587 C C . GLY A 1 205 ? 6.972 18.778 -3.891 1.00 62.53 205 GLY A C 1
ATOM 1588 O O . GLY A 1 205 ? 7.142 17.774 -4.579 1.00 62.53 205 GLY A O 1
ATOM 1589 N N . TRP A 1 206 ? 7.707 19.052 -2.809 1.00 62.72 206 TRP A N 1
ATOM 1590 C CA . TRP A 1 206 ? 8.688 18.127 -2.247 1.00 62.72 206 TRP A CA 1
ATOM 1591 C C . TRP A 1 206 ? 8.034 16.864 -1.700 1.00 62.72 206 TRP A C 1
ATOM 1593 O O . TRP A 1 206 ? 8.532 15.777 -1.963 1.00 62.72 206 TRP A O 1
ATOM 1603 N N . THR A 1 207 ? 6.900 16.988 -1.014 1.00 64.88 207 THR A N 1
ATOM 1604 C CA . THR A 1 207 ? 6.122 15.854 -0.504 1.00 64.88 207 THR A CA 1
ATOM 1605 C C . THR A 1 207 ? 5.638 14.937 -1.633 1.00 64.88 207 THR A C 1
ATOM 1607 O O . THR A 1 207 ? 5.811 13.723 -1.560 1.00 64.88 207 THR A O 1
ATOM 1610 N N . LEU A 1 208 ? 5.109 15.504 -2.722 1.00 64.88 208 LEU A N 1
ATOM 1611 C CA . LEU A 1 208 ? 4.716 14.736 -3.911 1.00 64.88 208 LEU A CA 1
ATOM 1612 C C . LEU A 1 208 ? 5.907 14.106 -4.640 1.00 64.88 208 LEU A C 1
ATOM 1614 O O . LEU A 1 208 ? 5.805 12.992 -5.151 1.00 64.88 208 LEU A O 1
ATOM 1618 N N . LEU A 1 209 ? 7.050 14.793 -4.677 1.00 62.94 209 LEU A N 1
ATOM 1619 C CA . LEU A 1 209 ? 8.271 14.223 -5.235 1.00 62.94 209 LEU A CA 1
ATOM 1620 C C . LEU A 1 209 ? 8.785 13.063 -4.373 1.00 62.94 209 LEU A C 1
ATOM 1622 O O . LEU A 1 209 ? 9.157 12.033 -4.923 1.00 62.94 209 LEU A O 1
ATOM 1626 N N . ALA A 1 210 ? 8.766 13.207 -3.045 1.00 63.44 210 ALA A N 1
ATOM 1627 C CA . ALA A 1 210 ? 9.174 12.170 -2.103 1.00 63.44 210 ALA A CA 1
ATOM 1628 C C . ALA A 1 210 ? 8.342 10.894 -2.288 1.00 63.44 210 ALA A C 1
ATOM 1630 O O . ALA A 1 210 ? 8.928 9.822 -2.445 1.00 63.44 210 ALA A O 1
ATOM 1631 N N . LEU A 1 211 ? 7.013 11.036 -2.412 1.00 64.44 211 LEU A N 1
ATOM 1632 C CA . LEU A 1 211 ? 6.103 9.942 -2.772 1.00 64.44 211 LEU A CA 1
ATOM 1633 C C . LEU A 1 211 ? 6.579 9.209 -4.031 1.00 64.44 211 LEU A C 1
ATOM 1635 O O . LEU A 1 211 ? 6.657 7.987 -4.044 1.00 64.44 211 LEU A O 1
ATOM 1639 N N . ALA A 1 212 ? 6.960 9.936 -5.080 1.00 61.75 212 ALA A N 1
ATOM 1640 C CA . ALA A 1 212 ? 7.383 9.329 -6.340 1.00 61.75 212 ALA A CA 1
ATOM 1641 C C . ALA A 1 212 ? 8.796 8.708 -6.302 1.00 61.75 212 ALA A C 1
ATOM 1643 O O . ALA A 1 212 ? 9.068 7.760 -7.038 1.00 61.75 212 ALA A O 1
ATOM 1644 N N . THR A 1 213 ? 9.718 9.238 -5.489 1.00 60.69 213 THR A N 1
ATOM 1645 C CA . THR A 1 213 ? 11.153 8.893 -5.575 1.00 60.69 213 THR A CA 1
ATOM 1646 C C . THR A 1 213 ? 11.658 7.873 -4.552 1.00 60.69 213 THR A C 1
ATOM 1648 O O . THR A 1 213 ? 12.733 7.313 -4.766 1.00 60.69 213 THR A O 1
ATOM 1651 N N . ASP A 1 214 ? 10.919 7.593 -3.474 1.00 63.22 214 ASP A N 1
ATOM 1652 C CA . ASP A 1 214 ? 11.382 6.691 -2.399 1.00 63.22 214 ASP A CA 1
ATOM 1653 C C . ASP A 1 214 ? 11.445 5.203 -2.826 1.00 63.22 214 ASP A C 1
ATOM 1655 O O . ASP A 1 214 ? 12.198 4.398 -2.279 1.00 63.22 214 ASP A O 1
ATOM 1659 N N . THR A 1 215 ? 10.717 4.811 -3.875 1.00 71.19 215 THR A N 1
ATOM 1660 C CA . THR A 1 215 ? 10.566 3.397 -4.264 1.00 71.19 215 THR A CA 1
ATOM 1661 C C . THR A 1 215 ? 11.848 2.750 -4.796 1.00 71.19 215 THR A C 1
ATOM 1663 O O . THR A 1 215 ? 12.208 1.642 -4.378 1.00 71.19 215 THR A O 1
ATOM 1666 N N . GLU A 1 216 ? 12.542 3.433 -5.710 1.00 76.75 216 GLU A N 1
ATOM 1667 C CA . GLU A 1 216 ? 13.753 2.929 -6.367 1.00 76.75 216 GLU A CA 1
ATOM 1668 C C . GLU A 1 216 ? 14.974 3.011 -5.448 1.00 76.75 216 GLU A C 1
ATOM 1670 O O . GLU A 1 216 ? 15.829 2.131 -5.495 1.00 76.75 216 GLU A O 1
ATOM 1675 N N . ALA A 1 217 ? 15.031 4.001 -4.551 1.00 80.81 217 ALA A N 1
ATOM 1676 C CA . ALA A 1 217 ? 16.090 4.093 -3.548 1.00 80.81 217 ALA A CA 1
ATOM 1677 C C . ALA A 1 217 ? 16.103 2.850 -2.646 1.00 80.81 217 ALA A C 1
ATOM 1679 O O . ALA A 1 217 ? 17.147 2.222 -2.473 1.00 80.81 217 ALA A O 1
ATOM 1680 N N . LYS A 1 218 ? 14.929 2.428 -2.155 1.00 86.94 218 LYS A N 1
ATOM 1681 C CA . LYS A 1 218 ? 14.799 1.211 -1.341 1.00 86.94 218 LYS A CA 1
ATOM 1682 C C . LYS A 1 218 ? 15.083 -0.067 -2.119 1.00 86.94 218 LYS A C 1
ATOM 1684 O O . LYS A 1 218 ? 15.676 -0.994 -1.575 1.00 86.94 218 LYS A O 1
ATOM 1689 N N . HIS A 1 219 ? 14.704 -0.118 -3.394 1.00 89.00 219 HIS A N 1
ATOM 1690 C CA . HIS A 1 219 ? 15.085 -1.225 -4.268 1.00 89.00 219 HIS A CA 1
ATOM 1691 C C . HIS A 1 219 ? 16.614 -1.340 -4.396 1.00 89.00 219 HIS A C 1
ATOM 1693 O O . HIS A 1 219 ? 17.163 -2.421 -4.186 1.00 89.00 219 HIS A O 1
ATOM 1699 N N . LEU A 1 220 ? 17.303 -0.228 -4.674 1.00 88.25 220 LEU A N 1
ATOM 1700 C CA . LEU A 1 220 ? 18.762 -0.192 -4.781 1.00 88.25 220 LEU A CA 1
ATOM 1701 C C . LEU A 1 220 ? 19.443 -0.558 -3.460 1.00 88.25 220 LEU A C 1
ATOM 1703 O O . LEU A 1 220 ? 20.399 -1.320 -3.481 1.00 88.25 220 LEU A O 1
ATOM 1707 N N . GLU A 1 221 ? 18.927 -0.096 -2.321 1.00 90.50 221 GLU A N 1
ATOM 1708 C CA . GLU A 1 221 ? 19.453 -0.425 -0.988 1.00 90.50 221 GLU A CA 1
ATOM 1709 C C . GLU A 1 221 ? 19.425 -1.943 -0.713 1.00 90.50 221 GLU A C 1
ATOM 1711 O O . GLU A 1 221 ? 20.398 -2.506 -0.213 1.00 90.50 221 GLU A O 1
ATOM 1716 N N . ILE A 1 222 ? 18.365 -2.651 -1.127 1.00 90.94 222 ILE A N 1
ATOM 1717 C CA . ILE A 1 222 ? 18.326 -4.125 -1.062 1.00 90.94 222 ILE A CA 1
ATOM 1718 C C . ILE A 1 222 ? 19.418 -4.756 -1.942 1.00 90.94 222 ILE A C 1
ATOM 1720 O O . ILE A 1 222 ? 20.011 -5.773 -1.565 1.00 90.94 222 ILE A O 1
ATOM 1724 N N . LEU A 1 223 ? 19.691 -4.167 -3.110 1.00 90.12 223 LEU A N 1
ATOM 1725 C CA . LEU A 1 223 ? 20.670 -4.667 -4.077 1.00 90.12 223 LEU A CA 1
ATOM 1726 C C . LEU A 1 223 ? 22.123 -4.307 -3.757 1.00 90.12 223 LEU A C 1
ATOM 1728 O O . LEU A 1 223 ? 23.008 -4.954 -4.312 1.00 90.12 223 LEU A O 1
ATOM 1732 N N . THR A 1 224 ? 22.390 -3.312 -2.912 1.00 89.75 224 THR A N 1
ATOM 1733 C CA . THR A 1 224 ? 23.757 -2.834 -2.644 1.00 89.75 224 THR A CA 1
ATOM 1734 C C . THR A 1 224 ? 24.225 -3.106 -1.221 1.00 89.75 224 THR A C 1
ATOM 1736 O O . THR A 1 224 ? 25.388 -3.452 -1.044 1.00 89.75 224 THR A O 1
ATOM 1739 N N . ASP A 1 225 ? 23.349 -3.056 -0.214 1.00 90.00 225 ASP A N 1
ATOM 1740 C CA . ASP A 1 225 ? 23.736 -3.291 1.182 1.00 90.00 225 ASP A CA 1
ATOM 1741 C C . ASP A 1 225 ? 23.958 -4.789 1.469 1.00 90.00 225 ASP A C 1
ATOM 1743 O O . ASP A 1 225 ? 23.056 -5.619 1.305 1.00 90.00 225 ASP A O 1
ATOM 1747 N N . GLU A 1 226 ? 25.171 -5.138 1.902 1.00 86.25 226 GLU A N 1
ATOM 1748 C CA . GLU A 1 226 ? 25.602 -6.499 2.250 1.00 86.25 226 GLU A CA 1
ATOM 1749 C C . GLU A 1 226 ? 24.766 -7.133 3.372 1.00 86.25 226 GLU A C 1
ATOM 1751 O O . GLU A 1 226 ? 24.537 -8.350 3.372 1.00 86.25 226 GLU A O 1
ATOM 1756 N N . ASN A 1 227 ? 24.205 -6.318 4.273 1.00 86.12 227 ASN A N 1
ATOM 1757 C CA . ASN A 1 227 ? 23.291 -6.788 5.319 1.00 86.12 227 ASN A CA 1
ATOM 1758 C C . ASN A 1 227 ? 21.997 -7.386 4.746 1.00 86.12 227 ASN A C 1
ATOM 1760 O O . ASN A 1 227 ? 21.264 -8.089 5.446 1.00 86.12 227 ASN A O 1
ATOM 1764 N N . ASN A 1 228 ? 21.708 -7.130 3.468 1.00 86.62 228 ASN A N 1
ATOM 1765 C CA . ASN A 1 228 ? 20.554 -7.667 2.762 1.00 86.62 228 ASN A CA 1
ATOM 1766 C C . ASN A 1 228 ? 20.896 -8.890 1.902 1.00 86.62 228 ASN A C 1
ATOM 1768 O O . ASN A 1 228 ? 20.004 -9.402 1.239 1.00 86.62 228 ASN A O 1
ATOM 1772 N N . SER A 1 229 ? 22.128 -9.411 1.921 1.00 83.44 229 SER A N 1
ATOM 1773 C CA . SER A 1 229 ? 22.578 -10.527 1.064 1.00 83.44 229 SER A CA 1
ATOM 1774 C C . SER A 1 229 ? 21.635 -11.743 1.060 1.00 83.44 229 SER A C 1
ATOM 1776 O O . SER A 1 229 ? 21.243 -12.218 -0.006 1.00 83.44 229 SER A O 1
ATOM 1778 N N . ARG A 1 230 ? 21.189 -12.211 2.234 1.00 78.75 230 ARG A N 1
ATOM 1779 C CA . ARG A 1 230 ? 20.229 -13.331 2.356 1.00 78.75 230 ARG A CA 1
ATOM 1780 C C . ARG A 1 230 ? 18.853 -13.009 1.773 1.00 78.75 230 ARG A C 1
ATOM 1782 O O . ARG A 1 230 ? 18.215 -13.873 1.184 1.00 78.75 230 ARG A O 1
ATOM 1789 N N . PHE A 1 231 ? 18.399 -11.773 1.947 1.00 84.25 231 PHE A N 1
ATOM 1790 C CA . PHE A 1 231 ? 17.114 -11.304 1.438 1.00 84.25 231 PHE A CA 1
ATOM 1791 C C . PHE A 1 231 ? 17.172 -11.101 -0.087 1.00 84.25 231 PHE A C 1
ATOM 1793 O O . PHE A 1 231 ? 16.276 -11.526 -0.812 1.00 84.25 231 PHE A O 1
ATOM 1800 N N . ARG A 1 232 ? 18.285 -10.543 -0.579 1.00 88.75 232 ARG A N 1
ATOM 1801 C CA . ARG A 1 232 ? 18.586 -10.245 -1.984 1.00 88.75 232 ARG A CA 1
ATOM 1802 C C . ARG A 1 232 ? 18.551 -11.491 -2.869 1.00 88.75 232 ARG A C 1
ATOM 1804 O O . ARG A 1 232 ? 18.033 -11.422 -3.975 1.00 88.75 232 ARG A O 1
ATOM 1811 N N . GLN A 1 233 ? 19.036 -12.635 -2.378 1.00 87.12 233 GLN A N 1
ATOM 1812 C CA . GLN A 1 233 ? 19.036 -13.909 -3.121 1.00 87.12 233 GLN A CA 1
ATOM 1813 C C . GLN A 1 233 ? 17.637 -14.387 -3.545 1.00 87.12 233 GLN A C 1
ATOM 1815 O O . GLN A 1 233 ? 17.496 -15.143 -4.507 1.00 87.12 233 GLN A O 1
ATOM 1820 N N . ASN A 1 234 ? 16.599 -13.961 -2.825 1.00 90.25 234 ASN A N 1
ATOM 1821 C CA . ASN A 1 234 ? 15.216 -14.360 -3.066 1.00 90.25 234 ASN A CA 1
ATOM 1822 C C . ASN A 1 234 ? 14.323 -13.186 -3.468 1.00 90.25 234 ASN A C 1
ATOM 1824 O O . ASN A 1 234 ? 13.104 -13.340 -3.471 1.00 90.25 234 ASN A O 1
ATOM 1828 N N . TYR A 1 235 ? 14.910 -12.035 -3.786 1.00 93.25 235 TYR A N 1
ATOM 1829 C CA . TYR A 1 235 ? 14.193 -10.794 -4.029 1.00 93.25 235 TYR A CA 1
ATOM 1830 C C . TYR A 1 235 ? 14.000 -10.522 -5.521 1.00 93.25 235 TYR A C 1
ATOM 1832 O O . TYR A 1 235 ? 14.962 -10.408 -6.277 1.00 93.25 235 TYR A O 1
ATOM 1840 N N . TYR A 1 236 ? 12.740 -10.359 -5.914 1.00 94.38 236 TYR A N 1
ATOM 1841 C CA . TYR A 1 236 ? 12.310 -10.091 -7.280 1.00 94.38 236 TYR A CA 1
ATOM 1842 C C . TYR A 1 236 ? 11.496 -8.798 -7.306 1.00 94.38 236 TYR A C 1
ATOM 1844 O O . TYR A 1 236 ? 10.476 -8.683 -6.622 1.00 94.38 236 TYR A O 1
ATOM 1852 N N . ARG A 1 237 ? 11.947 -7.808 -8.086 1.00 94.25 237 ARG A N 1
ATOM 1853 C CA . ARG A 1 237 ? 11.274 -6.507 -8.228 1.00 94.25 237 ARG A CA 1
ATOM 1854 C C . ARG A 1 237 ? 10.646 -6.380 -9.607 1.00 94.25 237 ARG A C 1
ATOM 1856 O O . ARG A 1 237 ? 11.336 -6.098 -10.579 1.00 94.25 237 ARG A O 1
ATOM 1863 N N . PHE A 1 238 ? 9.331 -6.506 -9.672 1.00 94.69 238 PHE A N 1
ATOM 1864 C CA . PHE A 1 238 ? 8.579 -6.243 -10.891 1.00 94.69 238 PHE A CA 1
ATOM 1865 C C . PHE A 1 238 ? 8.177 -4.775 -10.909 1.00 94.69 238 PHE A C 1
ATOM 1867 O O . PHE A 1 238 ? 7.422 -4.332 -10.047 1.00 94.69 238 PHE A O 1
ATOM 1874 N N . ASN A 1 239 ? 8.712 -4.000 -11.847 1.00 92.06 239 ASN A N 1
ATOM 1875 C CA . ASN A 1 239 ? 8.364 -2.591 -11.988 1.00 92.06 239 ASN A CA 1
ATOM 1876 C C . ASN A 1 239 ? 8.439 -2.191 -13.463 1.00 92.06 239 ASN A C 1
ATOM 1878 O O . ASN A 1 239 ? 9.525 -2.184 -14.044 1.00 92.06 239 ASN A O 1
ATOM 1882 N N . VAL A 1 240 ? 7.287 -1.881 -14.059 1.00 91.25 240 VAL A N 1
ATOM 1883 C CA . VAL A 1 240 ? 7.180 -1.563 -15.488 1.00 91.25 240 VAL A CA 1
ATOM 1884 C C . VAL A 1 240 ? 7.970 -0.287 -15.783 1.00 91.25 240 VAL A C 1
ATOM 1886 O O . VAL A 1 240 ? 7.765 0.747 -15.144 1.00 91.25 240 VAL A O 1
ATOM 1889 N N . VAL A 1 241 ? 8.886 -0.357 -16.746 1.00 85.31 241 VAL A N 1
ATOM 1890 C CA . VAL A 1 241 ? 9.712 0.784 -17.157 1.00 85.31 241 VAL A CA 1
ATOM 1891 C C . VAL A 1 241 ? 9.055 1.508 -18.324 1.00 85.31 241 VAL A C 1
ATOM 1893 O O . VAL A 1 241 ? 8.610 0.872 -19.271 1.00 85.31 241 VAL A O 1
ATOM 1896 N N . GLY A 1 242 ? 9.015 2.840 -18.271 1.00 79.06 242 GLY A N 1
ATOM 1897 C CA . GLY A 1 242 ? 8.578 3.674 -19.389 1.00 79.06 242 GLY A CA 1
ATOM 1898 C C . GLY A 1 242 ? 7.534 4.710 -18.991 1.00 79.06 242 GLY A C 1
ATOM 1899 O O . GLY A 1 242 ? 7.545 5.248 -17.882 1.00 79.06 242 GLY A O 1
ATOM 1900 N N . ASN A 1 243 ? 6.617 5.001 -19.914 1.00 75.25 243 ASN A N 1
ATOM 1901 C CA . ASN A 1 243 ? 5.659 6.101 -19.764 1.00 75.25 243 ASN A CA 1
ATOM 1902 C C . ASN A 1 243 ? 4.613 5.860 -18.672 1.00 75.25 243 ASN A C 1
ATOM 1904 O O . ASN A 1 243 ? 4.000 6.819 -18.208 1.00 75.25 243 ASN A O 1
ATOM 1908 N N . ILE A 1 244 ? 4.432 4.619 -18.218 1.00 82.44 244 ILE A N 1
ATOM 1909 C CA . ILE A 1 244 ? 3.504 4.300 -17.129 1.00 82.44 244 ILE A CA 1
ATOM 1910 C C . ILE A 1 244 ? 3.856 5.052 -15.837 1.00 82.44 244 ILE A C 1
ATOM 1912 O O . ILE A 1 244 ? 2.963 5.551 -15.165 1.00 82.44 244 ILE A O 1
ATOM 1916 N N . GLY A 1 245 ? 5.150 5.257 -15.552 1.00 75.12 245 GLY A N 1
ATOM 1917 C CA . GLY A 1 245 ? 5.600 6.028 -14.387 1.00 75.12 245 GLY A CA 1
ATOM 1918 C C . GLY A 1 245 ? 5.329 7.535 -14.491 1.00 75.12 245 GLY A C 1
ATOM 1919 O O . GLY A 1 245 ? 5.547 8.266 -13.530 1.00 75.12 245 GLY A O 1
ATOM 1920 N N . SER A 1 246 ? 4.885 8.018 -15.657 1.00 73.75 246 SER A N 1
ATOM 1921 C CA . SER A 1 246 ? 4.476 9.412 -15.862 1.00 73.75 246 SER A CA 1
ATOM 1922 C C . SER A 1 246 ? 2.978 9.649 -15.680 1.00 73.75 246 SER A C 1
ATOM 1924 O O . SER A 1 246 ? 2.569 10.806 -15.636 1.00 73.75 246 SER A O 1
ATOM 1926 N N . ILE A 1 247 ? 2.190 8.579 -15.549 1.00 81.19 247 ILE A N 1
ATOM 1927 C CA . ILE A 1 247 ? 0.745 8.661 -15.354 1.00 81.19 247 ILE A CA 1
ATOM 1928 C C . ILE A 1 247 ? 0.462 9.117 -13.914 1.00 81.19 247 ILE A C 1
ATOM 1930 O O . ILE A 1 247 ? 1.068 8.611 -12.968 1.00 81.19 247 ILE A O 1
ATOM 1934 N N . GLY A 1 248 ? -0.415 10.109 -13.760 1.00 77.94 248 GLY A N 1
ATOM 1935 C CA . GLY A 1 248 ? -0.863 10.641 -12.472 1.00 77.94 248 GLY A CA 1
ATOM 1936 C C . GLY A 1 248 ? -1.665 9.623 -11.657 1.00 77.94 248 GLY A C 1
ATOM 1937 O O . GLY A 1 248 ? -2.242 8.686 -12.209 1.00 77.94 248 GLY A O 1
ATOM 1938 N N . LEU A 1 249 ? -1.724 9.814 -10.334 1.00 80.75 249 LEU A N 1
ATOM 1939 C CA . LEU A 1 249 ? -2.444 8.905 -9.426 1.00 80.75 249 LEU A CA 1
ATOM 1940 C C . LEU A 1 249 ? -3.959 8.879 -9.693 1.00 80.75 249 LEU A C 1
ATOM 1942 O O . LEU A 1 249 ? -4.601 7.861 -9.460 1.00 80.75 249 LEU A O 1
ATOM 1946 N N . ASP A 1 250 ? -4.511 9.982 -10.195 1.00 82.19 250 ASP A N 1
ATOM 1947 C CA . ASP A 1 250 ? -5.928 10.192 -10.502 1.00 82.19 250 ASP A CA 1
ATOM 1948 C C . ASP A 1 250 ? -6.301 9.896 -11.968 1.00 82.19 250 ASP A C 1
ATOM 1950 O O . ASP A 1 250 ? -7.473 9.962 -12.346 1.00 82.19 250 ASP A O 1
ATOM 1954 N N . GLU A 1 251 ? -5.337 9.541 -12.826 1.00 85.06 251 GLU A N 1
ATOM 1955 C CA . GLU A 1 251 ? -5.553 9.336 -14.265 1.00 85.06 251 GLU A CA 1
ATOM 1956 C C . GLU A 1 251 ? -6.178 7.963 -14.600 1.00 85.06 251 GLU A C 1
ATOM 1958 O O . GLU A 1 251 ? -5.705 7.232 -15.475 1.00 85.06 251 GLU A O 1
ATOM 1963 N N . TRP A 1 252 ? -7.299 7.610 -13.966 1.00 88.19 252 TRP A N 1
ATOM 1964 C CA . TRP A 1 252 ? -8.004 6.336 -14.187 1.00 88.19 252 TRP A CA 1
ATOM 1965 C C . TRP A 1 252 ? -8.386 6.101 -15.661 1.00 88.19 252 TRP A C 1
ATOM 1967 O O . TRP A 1 252 ? -8.389 4.975 -16.154 1.00 88.19 252 TRP A O 1
ATOM 1977 N N . LYS A 1 253 ? -8.599 7.166 -16.444 1.00 89.50 253 LYS A N 1
ATOM 1978 C CA . LYS A 1 253 ? -8.862 7.078 -17.895 1.00 89.50 253 LYS A CA 1
ATOM 1979 C C . LYS A 1 253 ? -7.690 6.498 -18.700 1.00 89.50 253 LYS A C 1
ATOM 1981 O O . LYS A 1 253 ? -7.866 6.123 -19.858 1.00 89.50 253 LYS A O 1
ATOM 1986 N N . LYS A 1 254 ? -6.488 6.430 -18.119 1.00 90.81 254 LYS A N 1
ATOM 1987 C CA . LYS A 1 254 ? -5.286 5.841 -18.729 1.00 90.81 254 LYS A CA 1
ATOM 1988 C C . LYS A 1 254 ? -5.143 4.345 -18.446 1.00 90.81 254 LYS A C 1
ATOM 1990 O O . LYS A 1 254 ? -4.172 3.753 -18.916 1.00 90.81 254 LYS A O 1
ATOM 1995 N N . LEU A 1 255 ? -6.111 3.709 -17.780 1.00 91.25 255 LEU A N 1
ATOM 1996 C CA . LEU A 1 255 ? -6.151 2.258 -17.565 1.00 91.25 255 LEU A CA 1
ATOM 1997 C C . LEU A 1 255 ? -5.826 1.428 -18.827 1.00 91.25 255 LEU A C 1
ATOM 1999 O O . LEU A 1 255 ? -4.987 0.531 -18.731 1.00 91.25 255 LEU A O 1
ATOM 2003 N N . PRO A 1 256 ? -6.364 1.723 -20.033 1.00 92.50 256 PRO A N 1
ATOM 2004 C CA . PRO A 1 256 ? -5.995 0.981 -21.243 1.00 92.50 256 PRO A CA 1
ATOM 2005 C C . PRO A 1 256 ? -4.500 1.063 -21.589 1.00 92.50 256 PRO A C 1
ATOM 2007 O O . PRO A 1 256 ? -3.918 0.087 -22.063 1.00 92.50 256 PRO A O 1
ATOM 2010 N N . VAL A 1 257 ? -3.864 2.211 -21.328 1.00 91.56 257 VAL A N 1
ATOM 2011 C CA . VAL A 1 257 ? -2.419 2.402 -21.521 1.00 91.56 257 VAL A CA 1
ATOM 2012 C C . VAL A 1 257 ? -1.651 1.588 -20.489 1.00 91.56 257 VAL A C 1
ATOM 2014 O O . VAL A 1 257 ? -0.777 0.818 -20.873 1.00 91.56 257 VAL A O 1
ATOM 2017 N N . MET A 1 258 ? -2.022 1.679 -19.207 1.00 91.75 258 MET A N 1
ATOM 2018 C CA . MET A 1 258 ? -1.385 0.900 -18.138 1.00 91.75 258 MET A CA 1
ATOM 2019 C C . MET A 1 258 ? -1.413 -0.602 -18.451 1.00 91.75 258 MET A C 1
ATOM 2021 O O . MET A 1 258 ? -0.378 -1.266 -18.383 1.00 91.75 258 MET A O 1
ATOM 2025 N N . ARG A 1 259 ? -2.573 -1.129 -18.873 1.00 92.50 259 ARG A N 1
ATOM 2026 C CA . ARG A 1 259 ? -2.734 -2.540 -19.261 1.00 92.50 259 ARG A CA 1
ATOM 2027 C C . ARG A 1 259 ? -1.838 -2.918 -20.435 1.00 92.50 259 ARG A C 1
ATOM 2029 O O . ARG A 1 259 ? -1.182 -3.954 -20.382 1.00 92.50 259 ARG A O 1
ATOM 2036 N N . LYS A 1 260 ? -1.800 -2.094 -21.487 1.00 93.69 260 LYS A N 1
ATOM 2037 C CA . LYS A 1 260 ? -0.968 -2.343 -22.672 1.00 93.69 260 LYS A CA 1
ATOM 2038 C C . LYS A 1 260 ? 0.519 -2.405 -22.315 1.00 93.69 260 LYS A C 1
ATOM 2040 O O . LYS A 1 260 ? 1.185 -3.361 -22.703 1.00 93.69 260 LYS A O 1
ATOM 2045 N N . GLU A 1 261 ? 1.017 -1.414 -21.577 1.00 92.88 261 GLU A N 1
ATOM 2046 C CA . GLU A 1 261 ? 2.424 -1.342 -21.157 1.00 92.88 261 GLU A CA 1
ATOM 2047 C C . GLU A 1 261 ? 2.782 -2.516 -20.231 1.00 92.88 261 GLU A C 1
ATOM 2049 O O . GLU A 1 261 ? 3.793 -3.186 -20.423 1.00 92.88 261 GLU A O 1
ATOM 2054 N N . THR A 1 262 ? 1.898 -2.850 -19.286 1.00 94.31 262 THR A N 1
ATOM 2055 C CA . THR A 1 262 ? 2.090 -3.993 -18.378 1.00 94.31 262 THR A CA 1
ATOM 2056 C C . THR A 1 262 ? 2.107 -5.316 -19.142 1.00 94.31 262 THR A C 1
ATOM 2058 O O . THR A 1 262 ? 2.966 -6.160 -18.905 1.00 94.31 262 THR A O 1
ATOM 2061 N N . ALA A 1 263 ? 1.204 -5.502 -20.107 1.00 94.69 263 ALA A N 1
ATOM 2062 C CA . ALA A 1 263 ? 1.163 -6.706 -20.930 1.00 94.69 263 ALA A CA 1
ATOM 2063 C C . ALA A 1 263 ? 2.406 -6.860 -21.821 1.00 94.69 263 ALA A C 1
ATOM 2065 O O . ALA A 1 263 ? 2.797 -7.987 -22.122 1.00 94.69 263 ALA A O 1
ATOM 2066 N N . ALA A 1 264 ? 3.019 -5.754 -22.254 1.00 94.50 264 ALA A N 1
ATOM 2067 C CA . ALA A 1 264 ? 4.301 -5.784 -22.953 1.00 94.50 264 ALA A CA 1
ATOM 2068 C C . ALA A 1 264 ? 5.432 -6.198 -21.999 1.00 94.50 264 ALA A C 1
ATOM 2070 O O . ALA A 1 264 ? 6.154 -7.147 -22.299 1.00 94.50 264 ALA A O 1
ATOM 2071 N N . TYR A 1 265 ? 5.504 -5.577 -20.819 1.00 95.25 265 TYR A N 1
ATOM 2072 C CA . TYR A 1 265 ? 6.492 -5.894 -19.786 1.00 95.25 265 TYR A CA 1
ATOM 2073 C C . TYR A 1 265 ? 6.457 -7.368 -19.353 1.00 95.25 265 TYR A C 1
ATOM 2075 O O . TYR A 1 265 ? 7.494 -8.018 -19.239 1.00 95.25 265 TYR A O 1
ATOM 2083 N N . LEU A 1 266 ? 5.259 -7.937 -19.183 1.00 95.56 266 LEU A N 1
ATOM 2084 C CA . LEU A 1 266 ? 5.076 -9.346 -18.815 1.00 95.56 266 LEU A CA 1
ATOM 2085 C C . LEU A 1 266 ? 5.540 -10.339 -19.896 1.00 95.56 266 LEU A C 1
ATOM 2087 O O . LEU A 1 266 ? 5.694 -11.521 -19.596 1.00 95.56 266 LEU A O 1
ATOM 2091 N N . LYS A 1 267 ? 5.763 -9.887 -21.137 1.00 96.62 267 LYS A N 1
ATOM 2092 C CA . LYS A 1 267 ? 6.282 -10.709 -22.246 1.00 96.62 267 LYS A CA 1
ATOM 2093 C C . LYS A 1 267 ? 7.795 -10.599 -22.420 1.00 96.62 267 LYS A C 1
ATOM 2095 O O . LYS A 1 267 ? 8.356 -11.352 -23.214 1.00 96.62 267 LYS A O 1
ATOM 2100 N N . GLU A 1 268 ? 8.451 -9.679 -21.719 1.00 96.31 268 GLU A N 1
ATOM 2101 C CA . GLU A 1 268 ? 9.903 -9.540 -21.770 1.00 96.31 268 GLU A CA 1
ATOM 2102 C C . GLU A 1 268 ? 10.578 -10.810 -21.248 1.00 96.31 268 GLU A C 1
ATOM 2104 O O . GLU A 1 268 ? 10.173 -11.371 -20.229 1.00 96.31 268 GLU A O 1
ATOM 2109 N N . GLU A 1 269 ? 11.635 -11.255 -21.927 1.00 96.00 269 GLU A N 1
ATOM 2110 C CA . GLU A 1 269 ? 12.314 -12.517 -21.614 1.00 96.00 269 GLU A CA 1
ATOM 2111 C C . GLU A 1 269 ? 12.783 -12.579 -20.151 1.00 96.00 269 GLU A C 1
ATOM 2113 O O . GLU A 1 269 ? 12.553 -13.575 -19.460 1.00 96.00 269 GLU A O 1
ATOM 2118 N N . GLY A 1 270 ? 13.372 -11.486 -19.650 1.00 94.69 270 GLY A N 1
ATOM 2119 C CA . GLY A 1 270 ? 13.807 -11.371 -18.256 1.00 94.69 270 GLY A CA 1
ATOM 2120 C C . GLY A 1 270 ? 12.647 -11.460 -17.262 1.00 94.69 270 GLY A C 1
ATOM 2121 O O . GLY A 1 270 ? 12.743 -12.178 -16.265 1.00 94.69 270 GLY A O 1
ATOM 2122 N N . THR A 1 271 ? 11.526 -10.802 -17.561 1.00 95.69 271 THR A N 1
ATOM 2123 C CA . THR A 1 271 ? 10.322 -10.825 -16.721 1.00 95.69 271 THR A CA 1
ATOM 2124 C C . THR A 1 271 ? 9.692 -12.213 -16.693 1.00 95.69 271 THR A C 1
ATOM 2126 O O . THR A 1 271 ? 9.411 -12.738 -15.616 1.00 95.69 271 THR A O 1
ATOM 2129 N N . VAL A 1 272 ? 9.533 -12.859 -17.853 1.00 97.06 272 VAL A N 1
ATOM 2130 C CA . VAL A 1 272 ? 9.015 -14.232 -17.952 1.00 97.06 272 VAL A CA 1
ATOM 2131 C C . VAL A 1 272 ? 9.895 -15.201 -17.166 1.00 97.06 272 VAL A C 1
ATOM 2133 O O . VAL A 1 272 ? 9.376 -16.067 -16.457 1.00 97.06 272 VAL A O 1
ATOM 2136 N N . LYS A 1 273 ? 11.222 -15.054 -17.258 1.00 96.50 273 LYS A N 1
ATOM 2137 C CA . LYS A 1 273 ? 12.169 -15.864 -16.487 1.00 96.50 273 LYS A CA 1
ATOM 2138 C C . LYS A 1 273 ? 11.954 -15.689 -14.982 1.00 96.50 273 LYS A C 1
ATOM 2140 O O . LYS A 1 273 ? 11.788 -16.684 -14.283 1.00 96.50 273 LYS A O 1
ATOM 2145 N N . TRP A 1 274 ? 11.885 -14.452 -14.491 1.00 95.81 274 TRP A N 1
ATOM 2146 C CA . TRP A 1 274 ? 11.645 -14.181 -13.069 1.00 95.81 274 TRP A CA 1
ATOM 2147 C C . TRP A 1 274 ? 10.292 -14.697 -12.582 1.00 95.81 274 TRP A C 1
A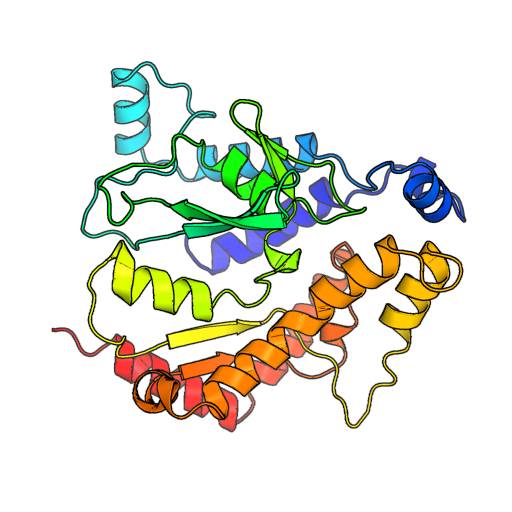TOM 2149 O O . TRP A 1 274 ? 10.221 -15.252 -11.491 1.00 95.81 274 TRP A O 1
ATOM 2159 N N . ILE A 1 275 ? 9.227 -14.578 -13.379 1.00 95.56 275 ILE A N 1
ATOM 2160 C CA . ILE A 1 275 ? 7.910 -15.128 -13.023 1.00 95.56 275 ILE A CA 1
ATOM 2161 C C . ILE A 1 275 ? 7.995 -16.645 -12.814 1.00 95.56 275 ILE A C 1
ATOM 2163 O O . ILE A 1 275 ? 7.473 -17.149 -11.818 1.00 95.56 275 ILE A O 1
ATOM 2167 N N . LYS A 1 276 ? 8.677 -17.368 -13.712 1.00 95.12 276 LYS A N 1
ATOM 2168 C CA . LYS A 1 276 ? 8.871 -18.822 -13.585 1.00 95.12 276 LYS A CA 1
ATOM 2169 C C . LYS A 1 276 ? 9.662 -19.180 -12.328 1.00 95.12 276 LYS A C 1
ATOM 2171 O O . LYS A 1 276 ? 9.197 -20.002 -11.547 1.00 95.12 276 LYS A O 1
ATOM 2176 N N . GLU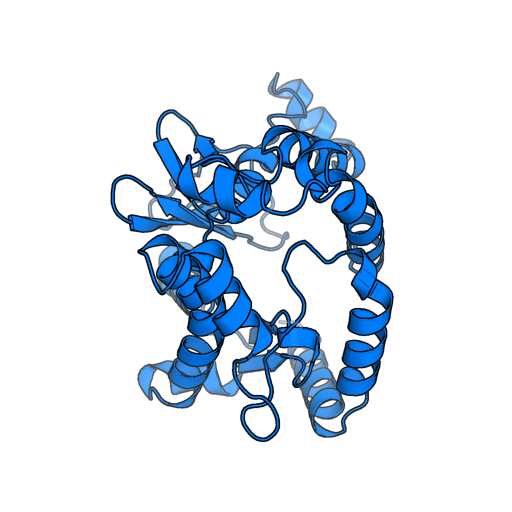 A 1 277 ? 10.789 -18.511 -12.086 1.00 93.94 277 GLU A N 1
ATOM 2177 C CA . GLU A 1 277 ? 11.610 -18.739 -10.887 1.00 93.94 277 GLU A CA 1
ATOM 2178 C C . GLU A 1 277 ? 10.830 -18.472 -9.587 1.00 93.94 277 GLU A C 1
ATOM 2180 O O . GLU A 1 277 ? 10.911 -19.250 -8.633 1.00 93.94 277 GLU A O 1
ATOM 2185 N N . CYS A 1 278 ? 10.040 -17.393 -9.542 1.00 93.44 278 CYS A N 1
ATOM 2186 C CA . CYS A 1 278 ? 9.152 -17.095 -8.419 1.00 93.44 278 CYS A CA 1
ATOM 2187 C C . CYS A 1 278 ? 8.131 -18.216 -8.202 1.00 93.44 278 CYS A C 1
ATOM 2189 O O . CYS A 1 278 ? 7.988 -18.707 -7.083 1.00 93.44 278 CYS A O 1
ATOM 2191 N N . ALA A 1 279 ? 7.433 -18.636 -9.262 1.00 92.69 279 ALA A N 1
ATOM 2192 C CA . ALA A 1 279 ? 6.415 -19.679 -9.184 1.00 92.69 279 ALA A CA 1
ATOM 2193 C C . ALA A 1 279 ? 7.005 -21.012 -8.694 1.00 92.69 279 ALA A C 1
ATOM 2195 O O . ALA A 1 279 ? 6.453 -21.631 -7.785 1.00 92.69 279 ALA A O 1
ATOM 2196 N N . GLU A 1 280 ? 8.165 -21.413 -9.216 1.00 92.69 280 GLU A N 1
ATOM 2197 C CA . GLU A 1 280 ? 8.883 -22.613 -8.774 1.00 92.69 280 GLU A CA 1
ATOM 2198 C C . GLU A 1 280 ? 9.230 -22.549 -7.281 1.00 92.69 280 GLU A C 1
ATOM 2200 O O . GLU A 1 280 ? 8.978 -23.503 -6.544 1.00 92.69 280 GLU A O 1
ATOM 2205 N N . LYS A 1 281 ? 9.729 -21.404 -6.793 1.00 91.00 281 LYS A N 1
ATOM 2206 C CA . LYS A 1 281 ? 10.038 -21.207 -5.366 1.00 91.00 281 LYS A CA 1
ATOM 2207 C C . LYS A 1 281 ? 8.802 -21.269 -4.461 1.00 91.00 281 LYS A C 1
ATOM 2209 O O . LYS A 1 281 ? 8.945 -21.650 -3.298 1.00 91.00 281 LYS A O 1
ATOM 2214 N N . LEU A 1 282 ? 7.626 -20.894 -4.969 1.00 87.06 282 LEU A N 1
ATOM 2215 C CA . LEU A 1 282 ? 6.364 -20.859 -4.220 1.00 87.06 282 LEU A CA 1
ATOM 2216 C C . LEU A 1 282 ? 5.630 -22.212 -4.189 1.00 87.06 282 LEU A C 1
ATOM 2218 O O . LEU A 1 282 ? 4.921 -22.487 -3.224 1.00 87.06 282 LEU A O 1
ATOM 2222 N N . VAL A 1 283 ? 5.798 -23.065 -5.207 1.00 87.62 283 VAL A N 1
ATOM 2223 C CA . VAL A 1 283 ? 5.111 -24.373 -5.300 1.00 87.62 283 VAL A CA 1
ATOM 2224 C C . VAL A 1 283 ? 5.766 -25.454 -4.431 1.00 87.62 283 VAL A C 1
ATOM 2226 O O . VAL A 1 283 ? 5.104 -26.420 -4.045 1.00 87.62 283 VAL A O 1
ATOM 2229 N N . VAL A 1 284 ? 7.045 -25.301 -4.073 1.00 74.19 284 VAL A N 1
ATOM 2230 C CA . VAL A 1 284 ? 7.740 -26.235 -3.173 1.00 74.19 284 VAL A CA 1
ATOM 2231 C C . VAL A 1 284 ? 7.130 -26.148 -1.768 1.00 74.19 284 VAL A C 1
ATOM 2233 O O . VAL A 1 284 ? 7.463 -25.258 -0.982 1.00 74.19 284 VAL A O 1
ATOM 2236 N N . LYS A 1 285 ? 6.221 -27.079 -1.454 1.00 60.28 285 LYS A N 1
ATOM 2237 C CA . LYS A 1 285 ? 5.628 -27.225 -0.119 1.00 60.28 285 LYS A CA 1
ATOM 2238 C C . LYS A 1 285 ? 6.688 -27.663 0.901 1.00 60.28 285 LYS A C 1
ATOM 2240 O O . LYS A 1 285 ? 7.627 -28.378 0.552 1.00 60.28 285 LYS A O 1
ATOM 2245 N N . LYS A 1 286 ? 6.529 -27.187 2.141 1.00 54.44 286 LYS A N 1
ATOM 2246 C CA . LYS A 1 286 ? 7.239 -27.710 3.319 1.00 54.44 286 LYS A CA 1
ATOM 2247 C C . LYS A 1 286 ? 6.862 -29.163 3.573 1.00 54.44 286 LYS A C 1
ATOM 2249 O O . LYS A 1 286 ? 5.673 -29.487 3.356 1.00 54.44 286 LYS A O 1
#

Radius of gyration: 19.96 Å; chains: 1; bounding box: 49×56×45 Å

InterPro domains:
  IPR002641 Patatin-like phospholipase domain [PF01734] (9-153)
  IPR002641 Patatin-like phospholipase domain [PS51635] (1-157)
  IPR016035 Acyl transferase/acyl hydrolase/lysophospholipase [SSF52151] (2-283)